Protein AF-A0A1B6C0W4-F1 (afdb_monomer)

Foldseek 3Di:
DVVVVVLVVVVVVVLVVVVVCCVVCVPDADQEDEEEPDRALLSLLVCQVRVHAYAYEYAAPHALLLCVLQVWDDQLLPFAHRPDDDQPSPDPVSSVVRCVVSVVVNCCCVPPNQVVSQVVSCVRNHVPTDGSSVSSNRHQAYEYQDDPVVDPDTDGDPRYHYPHCVVPDPDDPDPPDPPPPVPPPPDDPDDDDPPPPDPDDPVVVVVVVVVPPPPDD

InterPro domains:
  IPR002213 UDP-glucuronosyl/UDP-glucosyltransferase [PF00201] (19-176)
  IPR050271 UDP-glycosyltransferase [PTHR48043] (19-191)

Sequence (217 aa):
MMINLLFELFTYLDNLVLEQLLQKLNNHKFDLVMTEIFNTDLFLGFAYKYKANIISLSSCPVVPWGTQRFGIPDNPAYIPYAFSSKIDLTSFTNRLWNFYSNFILKTVYEQYYLNKISNTAKKYFGSDMTSLEELTKKTSLLLVNSHPSLKEARPLPPQVIEIGGLHVKPAKPLLKVSSSNSYMIQKQKYIFSYGNDLFVGLQKYKFLRGVTYNHDL

Solvent-accessible surface area (backbone atoms only — not comparable to full-atom values): 13416 Å² total; per-residue (Å²): 111,71,68,58,52,52,53,49,53,50,53,53,52,50,50,57,52,48,55,55,48,52,67,74,48,64,92,61,85,47,73,63,36,78,47,59,62,75,90,59,70,51,72,56,48,54,24,65,76,50,72,23,46,37,38,35,34,21,87,42,69,82,42,80,82,52,29,70,59,64,69,32,82,80,55,37,72,81,43,70,40,82,88,54,85,79,68,68,52,85,46,70,68,45,21,50,52,31,36,51,56,44,51,52,54,45,50,50,41,59,67,56,47,47,53,54,41,49,54,50,34,27,72,78,66,35,83,85,51,78,54,62,72,61,53,50,61,58,47,66,35,36,43,27,38,31,51,74,92,78,50,79,94,70,79,67,49,92,50,52,42,70,48,46,63,79,86,62,69,82,82,74,80,77,79,82,70,73,83,84,63,70,89,70,72,87,70,83,87,82,84,88,77,74,70,93,82,62,88,62,74,69,61,50,59,57,51,58,54,63,72,69,68,81,79,86,130

Nearest PDB structures (foldseek):
  3uhj-assembly2_H-2  TM=6.707E-01  e=6.858E-01  Sinorhizobium meliloti
  5du2-assembly1_A  TM=5.931E-01  e=1.221E+00  Actinomadura verrucosospora
  3uhj-assembly1_A  TM=6.646E-01  e=1.913E+00  Sinorhizobium meliloti
  5dbe-assembly1_X-2  TM=4.897E-01  e=1.794E+00  Haemophilus influenzae Rd KW20

Structure (mmCIF, N/CA/C/O backbone):
data_AF-A0A1B6C0W4-F1
#
_entry.id   AF-A0A1B6C0W4-F1
#
loop_
_atom_site.group_PDB
_atom_site.id
_atom_site.type_symbol
_atom_site.label_atom_id
_atom_site.label_alt_id
_atom_site.label_comp_id
_atom_site.label_asym_id
_atom_site.label_entity_id
_atom_site.label_seq_id
_atom_site.pdbx_PDB_ins_code
_atom_site.Cartn_x
_atom_site.Cartn_y
_atom_site.Cartn_z
_atom_site.occupancy
_atom_site.B_iso_or_equiv
_atom_site.auth_seq_id
_atom_site.auth_comp_id
_atom_site.auth_asym_id
_atom_site.auth_atom_id
_atom_site.pdbx_PDB_model_num
ATOM 1 N N . MET A 1 1 ? 20.041 13.339 2.693 1.00 55.91 1 MET A N 1
ATOM 2 C CA . MET A 1 1 ? 19.470 14.607 3.204 1.00 55.91 1 MET A CA 1
ATOM 3 C C . MET A 1 1 ? 18.131 14.943 2.540 1.00 55.91 1 MET A C 1
ATOM 5 O O . MET A 1 1 ? 17.139 14.967 3.246 1.00 55.91 1 MET A O 1
ATOM 9 N N . MET A 1 2 ? 18.053 15.103 1.208 1.00 66.81 2 MET A N 1
ATOM 10 C CA . MET A 1 2 ? 16.802 15.482 0.511 1.00 66.81 2 MET A CA 1
ATOM 11 C C . MET A 1 2 ? 15.669 14.437 0.596 1.00 66.81 2 MET A C 1
ATOM 13 O O . MET A 1 2 ? 14.518 14.799 0.798 1.00 66.81 2 MET A O 1
ATOM 17 N N . ILE A 1 3 ? 15.994 13.141 0.513 1.00 65.88 3 ILE A N 1
ATOM 18 C CA . ILE A 1 3 ? 15.009 12.048 0.636 1.00 65.88 3 ILE A CA 1
ATOM 19 C C . ILE A 1 3 ? 14.373 12.015 2.038 1.00 65.88 3 ILE A C 1
ATOM 21 O O . ILE A 1 3 ? 13.164 11.865 2.164 1.00 65.88 3 ILE A O 1
ATOM 25 N N . ASN A 1 4 ? 15.167 12.230 3.092 1.00 68.81 4 ASN A N 1
ATOM 26 C CA . ASN A 1 4 ? 14.664 12.241 4.470 1.00 68.81 4 ASN A CA 1
ATOM 27 C C . ASN A 1 4 ? 13.707 13.413 4.715 1.00 68.81 4 ASN A C 1
ATOM 29 O O . ASN A 1 4 ? 12.653 13.212 5.304 1.00 68.81 4 ASN A O 1
ATOM 33 N N . LEU A 1 5 ? 14.041 14.604 4.204 1.00 76.25 5 LEU A N 1
ATOM 34 C CA . LEU A 1 5 ? 13.174 15.787 4.259 1.00 76.25 5 LEU A CA 1
ATOM 35 C C . LEU A 1 5 ? 11.822 15.542 3.580 1.00 76.25 5 LEU A C 1
ATOM 37 O O . LEU A 1 5 ? 10.787 15.929 4.115 1.00 76.25 5 LEU A O 1
ATOM 41 N N . LEU A 1 6 ? 11.823 14.868 2.427 1.00 76.00 6 LEU A N 1
ATOM 42 C CA . LEU A 1 6 ? 10.593 14.522 1.720 1.00 76.00 6 LEU A CA 1
ATOM 43 C C . LEU A 1 6 ? 9.722 13.563 2.550 1.00 76.00 6 LEU A C 1
ATOM 45 O O . LEU A 1 6 ? 8.533 13.814 2.734 1.00 76.00 6 LEU A O 1
ATOM 49 N N . PHE A 1 7 ? 10.314 12.507 3.115 1.00 74.12 7 PHE A N 1
ATOM 50 C CA . PHE A 1 7 ? 9.588 11.575 3.984 1.00 74.12 7 PHE A CA 1
ATOM 51 C C . PHE A 1 7 ? 9.099 12.221 5.285 1.00 74.12 7 PHE A C 1
ATOM 53 O O . PHE A 1 7 ? 8.026 11.875 5.781 1.00 74.12 7 PHE A O 1
ATOM 60 N N . GLU A 1 8 ? 9.857 13.158 5.852 1.00 80.06 8 GLU A N 1
ATOM 61 C CA . GLU A 1 8 ? 9.445 13.930 7.026 1.00 80.06 8 GLU A CA 1
ATOM 62 C C . GLU A 1 8 ? 8.261 14.837 6.729 1.00 80.06 8 GLU A C 1
ATOM 64 O O . GLU A 1 8 ? 7.294 14.817 7.492 1.00 80.06 8 GLU A O 1
ATOM 69 N N . LEU A 1 9 ? 8.303 15.559 5.609 1.00 83.69 9 LEU A N 1
ATOM 70 C CA . LEU A 1 9 ? 7.194 16.388 5.151 1.00 83.69 9 LEU A CA 1
ATOM 71 C C . LEU A 1 9 ? 5.929 15.547 4.967 1.00 83.69 9 LEU A C 1
ATOM 73 O O . LEU A 1 9 ? 4.868 15.909 5.469 1.00 83.69 9 LEU A O 1
ATOM 77 N N . PHE A 1 10 ? 6.055 14.398 4.306 1.00 81.50 10 PHE A N 1
ATOM 78 C CA . PHE A 1 10 ? 4.948 13.467 4.134 1.00 81.50 10 PHE A CA 1
ATOM 79 C C . PHE A 1 10 ? 4.397 12.956 5.464 1.00 81.50 10 PHE A C 1
ATOM 81 O O . PHE A 1 10 ? 3.200 13.061 5.701 1.00 81.50 10 PHE A O 1
ATOM 88 N N . THR A 1 11 ? 5.266 12.505 6.371 1.00 81.75 11 THR A N 1
ATOM 89 C CA . THR A 1 11 ? 4.838 12.038 7.700 1.00 81.75 11 THR A CA 1
ATOM 90 C C . THR A 1 11 ? 4.120 13.146 8.479 1.00 81.75 11 THR A C 1
ATOM 92 O O . THR A 1 11 ? 3.147 12.885 9.181 1.00 81.75 11 THR A O 1
ATOM 95 N N . TYR A 1 12 ? 4.598 14.388 8.377 1.00 87.06 12 TYR A N 1
ATOM 96 C CA . TYR A 1 12 ? 3.982 15.535 9.040 1.00 87.06 12 TYR A CA 1
ATOM 97 C C . TYR A 1 12 ? 2.574 15.817 8.501 1.00 87.06 12 TYR A C 1
ATOM 99 O O . TYR A 1 12 ? 1.641 15.984 9.287 1.00 87.06 12 TYR A O 1
ATOM 107 N N . LEU A 1 13 ? 2.412 15.821 7.174 1.00 88.25 13 LEU A N 1
ATOM 108 C CA . LEU A 1 13 ? 1.108 15.994 6.530 1.00 88.25 13 LEU A CA 1
ATOM 109 C C . LEU A 1 13 ? 0.145 14.860 6.898 1.00 88.25 13 LEU A C 1
ATOM 111 O O . LEU A 1 13 ? -1.001 15.131 7.256 1.00 88.25 13 LEU A O 1
ATOM 115 N N . ASP A 1 14 ? 0.621 13.615 6.885 1.00 89.12 14 ASP A N 1
ATOM 116 C CA . ASP A 1 14 ? -0.178 12.445 7.254 1.00 89.12 14 ASP A CA 1
ATOM 117 C C . ASP A 1 14 ? -0.681 12.539 8.700 1.00 89.12 14 ASP A C 1
ATOM 119 O O . ASP A 1 14 ? -1.855 12.278 8.958 1.00 89.12 14 ASP A O 1
ATOM 123 N N . ASN A 1 15 ? 0.168 12.977 9.638 1.00 90.00 15 ASN A N 1
ATOM 124 C CA . ASN A 1 15 ? -0.220 13.177 11.037 1.00 90.00 15 ASN A CA 1
ATOM 125 C C . ASN A 1 15 ? -1.307 14.245 11.187 1.00 90.00 15 ASN A C 1
ATOM 127 O O . ASN A 1 15 ? -2.284 14.032 11.905 1.00 90.00 15 ASN A O 1
ATOM 131 N N . LEU A 1 16 ? -1.158 15.376 10.490 1.00 91.69 16 LEU A N 1
ATOM 132 C CA . LEU A 1 16 ? -2.134 16.465 10.533 1.00 91.69 16 LEU A CA 1
ATOM 133 C C . LEU A 1 16 ? -3.502 16.005 10.010 1.00 91.69 16 LEU A C 1
ATOM 135 O O . LEU A 1 16 ? -4.533 16.270 10.630 1.00 91.69 16 LEU A O 1
ATOM 139 N N . VAL A 1 17 ? -3.513 15.293 8.880 1.00 92.25 17 VAL A N 1
ATOM 140 C CA . VAL A 1 17 ? -4.742 14.737 8.296 1.00 92.25 17 VAL A CA 1
ATOM 141 C C . VAL A 1 17 ? -5.344 13.678 9.219 1.00 92.25 17 VAL A C 1
ATOM 143 O O . VAL A 1 17 ? -6.554 13.685 9.452 1.00 92.25 17 VAL A O 1
ATOM 146 N N . LEU A 1 18 ? -4.519 12.797 9.788 1.00 92.50 18 LEU A N 1
ATOM 147 C CA . LEU A 1 18 ? -4.968 11.746 10.695 1.00 92.50 18 LEU A CA 1
ATOM 148 C C . LEU A 1 18 ? -5.675 12.314 11.930 1.00 92.50 18 LEU A C 1
ATOM 150 O O . LEU A 1 18 ? -6.754 11.836 12.280 1.00 92.50 18 LEU A O 1
ATOM 154 N N . GLU A 1 19 ? -5.111 13.339 12.569 1.00 93.00 19 GLU A N 1
ATOM 155 C CA . GLU A 1 19 ? -5.720 13.986 13.737 1.00 93.00 19 GLU A CA 1
ATOM 156 C C . GLU A 1 19 ? -7.092 14.579 13.409 1.00 93.00 19 GLU A C 1
ATOM 158 O O . GLU A 1 19 ? -8.064 14.352 14.136 1.00 93.00 19 GLU A O 1
ATOM 163 N N . GLN A 1 20 ? -7.202 15.273 12.274 1.00 94.00 20 GLN A N 1
ATOM 164 C CA . GLN A 1 20 ? -8.473 15.835 11.817 1.00 94.00 20 GLN A CA 1
ATOM 165 C C . GLN A 1 20 ? -9.513 14.747 11.525 1.00 94.00 20 GLN A C 1
ATOM 167 O O . GLN A 1 20 ? -10.686 14.897 11.880 1.00 94.00 20 GLN A O 1
ATOM 172 N N . LEU A 1 21 ? -9.102 13.648 10.888 1.00 92.94 21 LEU A N 1
ATOM 173 C CA . LEU A 1 21 ? -9.987 12.523 10.596 1.00 92.94 21 LEU A CA 1
ATOM 174 C C . LEU A 1 21 ? -10.431 11.813 11.875 1.00 92.94 21 LEU A C 1
ATOM 176 O O . LEU A 1 21 ? -11.615 11.527 12.025 1.00 92.94 21 LEU A O 1
ATOM 180 N N . LEU A 1 22 ? -9.529 11.575 12.829 1.00 92.75 22 LEU A N 1
ATOM 181 C CA . LEU A 1 22 ? -9.875 10.939 14.101 1.00 92.75 22 LEU A CA 1
ATOM 182 C C . LEU A 1 22 ? -10.902 11.751 14.888 1.00 92.75 22 LEU A C 1
ATOM 184 O O . LEU A 1 22 ? -11.826 11.156 15.439 1.00 92.75 22 LEU A O 1
ATOM 188 N N . GLN A 1 23 ? -10.779 13.081 14.903 1.00 92.69 23 GLN A N 1
ATOM 189 C CA . GLN A 1 23 ? -11.757 13.961 15.547 1.00 92.69 23 GLN A CA 1
ATOM 190 C C . GLN A 1 23 ? -13.122 13.899 14.854 1.00 92.69 23 GLN A C 1
ATOM 192 O O . GLN A 1 23 ? -14.142 13.721 15.518 1.00 92.69 23 GLN A O 1
ATOM 197 N N . LYS A 1 24 ? -13.151 13.998 13.518 1.00 92.88 24 LYS A N 1
ATOM 198 C CA . LYS A 1 24 ? -14.403 14.004 12.744 1.00 92.88 24 LYS A CA 1
ATOM 199 C C . LYS A 1 24 ? -15.116 12.654 12.746 1.00 92.88 24 LYS A C 1
ATOM 201 O O . LYS A 1 24 ? -16.340 12.610 12.771 1.00 92.88 24 LYS A O 1
ATOM 206 N N . LEU A 1 25 ? -14.366 11.557 12.707 1.00 91.62 25 LEU A N 1
ATOM 207 C CA . LEU A 1 25 ? -14.906 10.213 12.503 1.00 91.62 25 LEU A CA 1
ATOM 208 C C . LEU A 1 25 ? -15.144 9.448 13.816 1.00 91.62 25 LEU A C 1
ATOM 210 O O . LEU A 1 25 ? -15.625 8.315 13.778 1.00 91.62 25 LEU A O 1
ATOM 214 N N . ASN A 1 26 ? -14.823 10.024 14.983 1.00 86.50 26 ASN A N 1
ATOM 215 C CA . ASN A 1 26 ? -14.789 9.284 16.253 1.00 86.50 26 ASN A CA 1
ATOM 216 C C . ASN A 1 26 ? -16.122 8.617 16.632 1.00 86.50 26 ASN A C 1
ATOM 218 O O . ASN A 1 26 ? -16.122 7.527 17.193 1.00 86.50 26 ASN A O 1
ATOM 222 N N . ASN A 1 27 ? -17.243 9.256 16.291 1.00 88.50 27 ASN A N 1
ATOM 223 C CA . ASN A 1 27 ? -18.589 8.805 16.662 1.00 88.50 27 ASN A CA 1
ATOM 224 C C . ASN A 1 27 ? -19.301 8.026 15.546 1.00 88.50 27 ASN A C 1
ATOM 226 O O . ASN A 1 27 ? -20.493 7.743 15.648 1.00 88.50 27 ASN A O 1
ATOM 230 N N . HIS A 1 28 ? -18.586 7.692 14.473 1.00 91.69 28 HIS A N 1
ATOM 231 C CA . HIS A 1 28 ? -19.132 6.968 13.333 1.00 91.69 28 HIS A CA 1
ATOM 232 C C . HIS A 1 28 ? -18.668 5.511 13.327 1.00 91.69 28 HIS A C 1
ATOM 234 O O . HIS A 1 28 ? -17.651 5.154 13.921 1.00 91.69 28 HIS A O 1
ATOM 240 N N . LYS A 1 29 ? -19.433 4.661 12.641 1.00 92.31 29 LYS A N 1
ATOM 241 C CA . LYS A 1 29 ? -19.070 3.275 12.342 1.00 92.31 29 LYS A CA 1
ATOM 242 C C . LYS A 1 29 ? -18.931 3.127 10.834 1.00 92.31 29 LYS A C 1
ATOM 244 O O . LYS A 1 29 ? -19.686 3.750 10.091 1.00 92.31 29 LYS A O 1
ATOM 249 N N . PHE A 1 30 ? -17.976 2.310 10.413 1.00 94.31 30 PHE A N 1
ATOM 250 C CA . PHE A 1 30 ? -17.690 2.061 9.007 1.00 94.31 30 PHE A CA 1
ATOM 251 C C . PHE A 1 30 ? -17.500 0.567 8.796 1.00 94.31 30 PHE A C 1
ATOM 253 O O . PHE A 1 30 ? -16.731 -0.058 9.521 1.00 94.31 30 PHE A O 1
ATOM 260 N N . ASP A 1 31 ? -18.164 0.021 7.783 1.00 94.62 31 ASP A N 1
ATOM 261 C CA . ASP A 1 31 ? -18.024 -1.388 7.391 1.00 94.62 31 ASP A CA 1
ATOM 262 C C . ASP A 1 31 ? -16.902 -1.592 6.357 1.00 94.62 31 ASP A C 1
ATOM 264 O O . ASP A 1 31 ? -16.433 -2.710 6.124 1.00 94.62 31 ASP A O 1
ATOM 268 N N . LEU A 1 32 ? -16.438 -0.492 5.755 1.00 94.44 32 LEU A N 1
ATOM 269 C CA . LEU A 1 32 ? -15.395 -0.459 4.741 1.00 94.44 32 LEU A CA 1
ATOM 270 C C . LEU A 1 32 ? -14.466 0.739 4.957 1.00 94.44 32 LEU A C 1
ATOM 272 O O . LEU A 1 32 ? -14.920 1.871 5.126 1.00 94.44 32 LEU A O 1
ATOM 276 N N . VAL A 1 33 ? -13.164 0.488 4.875 1.00 95.31 33 VAL A N 1
ATOM 277 C CA . VAL A 1 33 ? -12.116 1.506 4.823 1.00 95.31 33 VAL A CA 1
ATOM 278 C C . VAL A 1 33 ? -11.401 1.392 3.483 1.00 95.31 33 VAL A C 1
ATOM 280 O O . VAL A 1 33 ? -10.918 0.325 3.103 1.00 95.31 33 VAL A O 1
ATOM 283 N N . MET A 1 34 ? -11.347 2.513 2.765 1.00 94.19 34 MET A N 1
ATOM 284 C CA . MET A 1 34 ? -10.649 2.619 1.492 1.00 94.19 34 MET A CA 1
ATOM 285 C C . MET A 1 34 ? -9.396 3.475 1.662 1.00 94.19 34 MET A C 1
ATOM 287 O O . MET A 1 34 ? -9.496 4.615 2.116 1.00 94.19 34 MET A O 1
ATOM 291 N N . THR A 1 35 ? -8.226 2.938 1.318 1.00 92.81 35 THR A N 1
ATOM 292 C CA . THR A 1 35 ? -6.939 3.639 1.469 1.00 92.81 35 THR A CA 1
ATOM 293 C C . THR A 1 35 ? -6.127 3.621 0.186 1.00 92.81 35 THR A C 1
ATOM 295 O O . THR A 1 35 ? -6.267 2.728 -0.644 1.00 92.81 35 THR A O 1
ATOM 298 N N . GLU A 1 36 ? -5.245 4.598 0.014 1.00 90.88 36 GLU A N 1
ATOM 299 C CA . GLU A 1 36 ? -4.290 4.588 -1.089 1.00 90.88 36 GLU A CA 1
ATOM 300 C C . GLU A 1 36 ? -3.021 3.803 -0.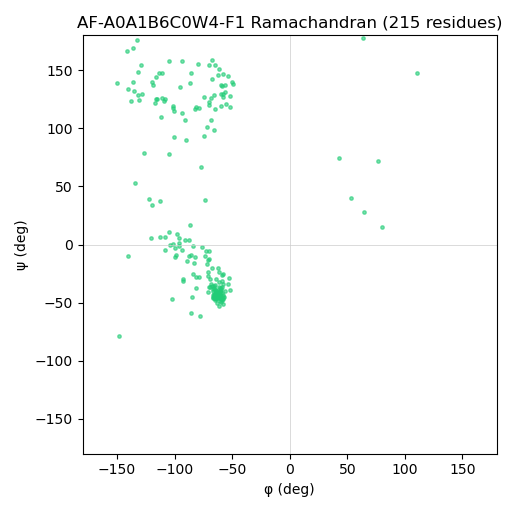719 1.00 90.88 36 GLU A C 1
ATOM 302 O O . GLU A 1 36 ? -2.496 3.940 0.384 1.00 90.88 36 GLU A O 1
ATOM 307 N N . ILE A 1 37 ? -2.504 3.007 -1.658 1.00 89.12 37 ILE A N 1
ATOM 308 C CA . ILE A 1 37 ? -1.172 2.401 -1.618 1.00 89.12 37 ILE A CA 1
ATOM 309 C C . ILE A 1 37 ? -0.265 3.235 -2.508 1.00 89.12 37 ILE A C 1
ATOM 311 O O . ILE A 1 37 ? -0.153 3.019 -3.720 1.00 89.12 37 ILE A O 1
ATOM 315 N N . PHE A 1 38 ? 0.382 4.195 -1.865 1.00 85.00 38 PHE A N 1
ATOM 316 C CA . PHE A 1 38 ? 1.447 4.976 -2.461 1.00 85.00 38 PHE A CA 1
ATOM 317 C C . PHE A 1 38 ? 2.432 5.366 -1.372 1.00 85.00 38 PHE A C 1
ATOM 319 O O . PHE A 1 38 ? 3.445 4.699 -1.204 1.00 85.00 38 PHE A O 1
ATOM 326 N N . ASN A 1 39 ? 2.089 6.383 -0.587 1.00 80.69 39 ASN A N 1
ATOM 327 C CA . ASN A 1 39 ? 3.011 6.967 0.365 1.00 80.69 39 ASN A CA 1
ATOM 328 C C . ASN A 1 39 ? 3.006 6.226 1.699 1.00 80.69 39 ASN A C 1
ATOM 330 O O . ASN A 1 39 ? 4.038 5.693 2.055 1.00 80.69 39 ASN A O 1
ATOM 334 N N . THR A 1 40 ? 1.863 6.122 2.389 1.00 86.81 40 THR A N 1
ATOM 335 C CA . THR A 1 40 ? 1.778 5.661 3.787 1.00 86.81 40 THR A CA 1
ATOM 336 C C . THR A 1 40 ? 0.709 4.591 4.007 1.00 86.81 40 THR A C 1
ATOM 338 O O . THR A 1 40 ? -0.350 4.619 3.385 1.00 86.81 40 THR A O 1
ATOM 341 N N . ASP A 1 41 ? 0.952 3.692 4.964 1.00 89.62 41 ASP A N 1
ATOM 342 C CA . ASP A 1 41 ? -0.029 2.706 5.446 1.00 89.62 41 ASP A CA 1
ATOM 343 C C . ASP A 1 41 ? -0.763 3.157 6.715 1.00 89.62 41 ASP A C 1
ATOM 345 O O . ASP A 1 41 ? -1.597 2.424 7.247 1.00 89.62 41 ASP A O 1
ATOM 349 N N . LEU A 1 42 ? -0.474 4.364 7.211 1.00 92.19 42 LEU A N 1
ATOM 350 C CA . LEU A 1 42 ? -0.987 4.879 8.484 1.00 92.19 42 LEU A CA 1
ATOM 351 C C . LEU A 1 42 ? -2.515 4.776 8.603 1.00 92.19 42 LEU A C 1
ATOM 353 O O . LEU A 1 42 ? -3.053 4.423 9.653 1.00 92.19 42 LEU A O 1
ATOM 357 N N . PHE A 1 43 ? -3.217 5.044 7.502 1.00 93.31 43 PHE A N 1
ATOM 358 C CA . PHE A 1 43 ? -4.676 5.064 7.452 1.00 93.31 43 PHE A CA 1
ATOM 359 C C . PHE A 1 43 ? -5.320 3.674 7.568 1.00 93.31 43 PHE A C 1
ATOM 361 O O . PHE A 1 43 ? -6.507 3.588 7.884 1.00 93.31 43 PHE A O 1
ATOM 368 N N . LEU A 1 44 ? -4.557 2.581 7.424 1.00 93.88 44 LEU A N 1
ATOM 369 C CA . LEU A 1 44 ? -5.051 1.230 7.721 1.00 93.88 44 LEU A CA 1
ATOM 370 C C . LEU A 1 44 ? -5.438 1.066 9.197 1.00 93.88 44 LEU A C 1
ATOM 372 O O . LEU A 1 44 ? -6.260 0.210 9.524 1.00 93.88 44 LEU A O 1
ATOM 376 N N . GLY A 1 45 ? -4.929 1.921 10.092 1.00 93.88 45 GLY A N 1
ATOM 377 C CA . GLY A 1 45 ? -5.360 1.948 11.489 1.00 93.88 45 GLY A CA 1
ATOM 378 C C . GLY A 1 45 ? -6.853 2.220 11.675 1.00 93.88 45 GLY A C 1
ATOM 379 O O . GLY A 1 45 ? -7.452 1.716 12.626 1.00 93.88 45 GLY A O 1
ATOM 380 N N . PHE A 1 46 ? -7.507 2.900 10.727 1.00 94.62 46 PHE A N 1
ATOM 381 C CA . PHE A 1 46 ? -8.961 3.046 10.756 1.00 94.62 46 PHE A CA 1
ATOM 382 C C . PHE A 1 46 ? -9.685 1.710 10.571 1.00 94.62 46 PHE A C 1
ATOM 384 O O . PHE A 1 46 ? -10.699 1.476 11.227 1.00 94.62 46 PHE A O 1
ATOM 391 N N . ALA A 1 47 ? -9.150 0.803 9.752 1.00 94.75 47 ALA A N 1
ATOM 392 C CA . ALA A 1 47 ? -9.728 -0.527 9.594 1.00 94.75 47 ALA A CA 1
ATOM 393 C C . ALA A 1 47 ? -9.627 -1.339 10.891 1.00 94.75 47 ALA A C 1
ATOM 395 O O . ALA A 1 47 ? -10.581 -2.020 11.260 1.00 94.75 47 ALA A O 1
ATOM 396 N N . TYR A 1 48 ? -8.522 -1.197 11.633 1.00 94.75 48 TYR A N 1
ATOM 397 C CA . TYR A 1 48 ? -8.396 -1.764 12.978 1.00 94.75 48 TYR A CA 1
ATOM 398 C C . TYR A 1 48 ? -9.414 -1.150 13.952 1.00 94.75 48 TYR A C 1
ATOM 400 O O . TYR A 1 48 ? -10.161 -1.884 14.601 1.00 94.75 48 TYR A O 1
ATOM 408 N N . LYS A 1 49 ? -9.500 0.188 14.011 1.00 93.56 49 LYS A N 1
ATOM 409 C CA . LYS A 1 49 ? -10.403 0.918 14.918 1.00 93.56 49 LYS A CA 1
ATOM 410 C C . LYS A 1 49 ? -11.872 0.547 14.712 1.00 93.56 49 LYS A C 1
ATOM 412 O O . LYS A 1 49 ? -12.591 0.331 15.684 1.00 93.56 49 LYS A O 1
ATOM 417 N N . TYR A 1 50 ? -12.313 0.479 13.459 1.00 94.31 50 TYR A N 1
ATOM 418 C CA . TYR A 1 50 ? -13.712 0.211 13.117 1.00 94.31 50 TYR A CA 1
ATOM 419 C C . TYR A 1 50 ? -14.011 -1.268 12.864 1.00 94.31 50 TYR A C 1
ATOM 421 O O . TYR A 1 50 ? -15.174 -1.615 12.690 1.00 94.31 50 TYR A O 1
ATOM 429 N N . LYS A 1 51 ? -12.991 -2.139 12.880 1.00 94.06 51 LYS A N 1
ATOM 430 C CA . LYS A 1 51 ? -13.094 -3.558 12.492 1.00 94.06 51 LYS A CA 1
ATOM 431 C C . LYS A 1 51 ? -13.707 -3.726 11.094 1.00 94.06 51 LYS A C 1
ATOM 433 O O . LYS A 1 51 ? -14.530 -4.608 10.868 1.00 94.06 51 LYS A O 1
ATOM 438 N N . ALA A 1 52 ? -13.306 -2.847 10.181 1.00 94.75 52 ALA A N 1
ATOM 439 C CA . ALA A 1 52 ? -13.861 -2.729 8.839 1.00 94.75 52 ALA A CA 1
ATOM 440 C C . ALA A 1 52 ? -13.058 -3.546 7.816 1.00 94.75 52 ALA A C 1
ATOM 442 O O . ALA A 1 52 ? -11.865 -3.801 8.010 1.00 94.75 52 ALA A O 1
ATOM 443 N N . ASN A 1 53 ? -13.685 -3.885 6.688 1.00 95.12 53 ASN A N 1
ATOM 444 C CA . ASN A 1 53 ? -12.972 -4.462 5.545 1.00 95.12 53 ASN A CA 1
ATOM 445 C C . ASN A 1 53 ? -12.071 -3.414 4.876 1.00 95.12 53 ASN A C 1
ATOM 447 O O . ASN A 1 53 ? -12.341 -2.215 4.958 1.00 95.12 53 ASN A O 1
ATOM 451 N N . ILE A 1 54 ? -11.013 -3.861 4.195 1.00 95.56 54 ILE A N 1
ATOM 452 C CA . ILE A 1 54 ? -10.021 -2.977 3.567 1.00 95.56 54 ILE A CA 1
ATOM 453 C C . ILE A 1 54 ? -10.063 -3.149 2.049 1.00 95.56 54 ILE A C 1
ATOM 455 O O . ILE A 1 54 ? -9.870 -4.255 1.534 1.00 95.56 54 ILE A O 1
ATOM 459 N N . ILE A 1 55 ? -10.243 -2.035 1.340 1.00 95.12 55 ILE A N 1
ATOM 460 C CA . ILE A 1 55 ? -10.000 -1.930 -0.102 1.00 95.12 55 ILE A CA 1
ATOM 461 C C . ILE A 1 55 ? -8.909 -0.893 -0.326 1.00 95.12 55 ILE A C 1
ATOM 463 O O . ILE A 1 55 ? -8.917 0.179 0.274 1.00 95.12 55 ILE A O 1
ATOM 467 N N . SER A 1 56 ? -7.978 -1.193 -1.219 1.00 93.69 56 SER A N 1
ATOM 468 C CA . SER A 1 56 ? -6.907 -0.276 -1.564 1.00 93.69 56 SER A CA 1
ATOM 469 C C . SER A 1 56 ? -7.030 0.264 -2.981 1.00 93.69 56 SER A C 1
ATOM 471 O O . SER A 1 56 ? -7.477 -0.422 -3.897 1.00 93.69 56 SER A O 1
ATOM 473 N N . LEU A 1 57 ? -6.590 1.503 -3.155 1.00 93.00 57 LEU A N 1
ATOM 474 C CA . LEU A 1 57 ? -6.453 2.196 -4.429 1.00 93.00 57 LEU A CA 1
ATOM 475 C C . LEU A 1 57 ? -4.972 2.452 -4.701 1.00 93.00 57 LEU A C 1
ATOM 477 O O . LEU A 1 57 ? -4.212 2.707 -3.777 1.00 93.00 57 LEU A O 1
ATOM 481 N N . SER A 1 58 ? -4.551 2.448 -5.957 1.00 90.88 58 SER A N 1
ATOM 482 C CA . SER A 1 58 ? -3.247 2.981 -6.346 1.00 90.88 58 SER A CA 1
ATOM 483 C C . SER A 1 58 ? -3.424 3.926 -7.523 1.00 90.88 58 SER A C 1
ATOM 485 O O . SER A 1 58 ? -4.000 3.557 -8.547 1.00 90.88 58 SER A O 1
ATOM 487 N N . SER A 1 59 ? -2.958 5.162 -7.365 1.00 87.75 59 SER A N 1
ATOM 488 C CA . SER A 1 59 ? -3.029 6.213 -8.389 1.00 87.75 59 SER A CA 1
ATOM 489 C C . SER A 1 59 ? -2.071 5.985 -9.561 1.00 87.75 59 SER A C 1
ATOM 491 O O . SER A 1 59 ? -2.264 6.559 -10.637 1.00 87.75 59 SER A O 1
ATOM 493 N N . CYS A 1 60 ? -1.078 5.119 -9.374 1.00 83.81 60 CYS A N 1
ATOM 494 C CA . CYS A 1 60 ? -0.046 4.767 -10.339 1.00 83.81 60 CYS A CA 1
ATOM 495 C C . CYS A 1 60 ? 0.112 3.235 -10.421 1.00 83.81 60 CYS A C 1
ATOM 497 O O . CYS A 1 60 ? -0.565 2.502 -9.694 1.00 83.81 60 CYS A O 1
ATOM 499 N N . PRO A 1 61 ? 0.966 2.704 -11.319 1.00 84.81 61 PRO A N 1
ATOM 500 C CA . PRO A 1 61 ? 1.335 1.295 -11.269 1.00 84.81 61 PRO A CA 1
ATOM 501 C C . PRO A 1 61 ? 1.860 0.905 -9.882 1.00 84.81 61 PRO A C 1
ATOM 503 O O . PRO A 1 61 ? 2.535 1.694 -9.226 1.00 84.81 61 PRO A O 1
ATOM 506 N N . VAL A 1 62 ? 1.569 -0.329 -9.457 1.00 85.69 62 VAL A N 1
ATOM 507 C CA . VAL A 1 62 ? 1.890 -0.811 -8.105 1.00 85.69 62 VAL A CA 1
ATOM 508 C C . VAL A 1 62 ? 3.364 -0.574 -7.764 1.00 85.69 62 VAL A C 1
ATOM 510 O O . VAL A 1 62 ? 4.261 -1.127 -8.404 1.00 85.69 62 VAL A O 1
ATOM 513 N N . VAL A 1 63 ? 3.584 0.234 -6.729 1.00 85.38 63 VAL A N 1
ATOM 514 C CA . VAL A 1 63 ? 4.902 0.570 -6.177 1.00 85.38 63 VAL A CA 1
ATOM 515 C C . VAL A 1 63 ? 5.605 -0.659 -5.581 1.00 85.38 63 VAL A C 1
ATOM 517 O O . VAL A 1 63 ? 4.925 -1.588 -5.134 1.00 85.38 63 VAL A O 1
ATOM 520 N N . PRO A 1 64 ? 6.952 -0.692 -5.512 1.00 82.75 64 PRO A N 1
ATOM 521 C CA . PRO A 1 64 ? 7.700 -1.894 -5.120 1.00 82.75 64 PRO A CA 1
ATOM 522 C C . PRO A 1 64 ? 7.311 -2.468 -3.748 1.00 82.75 64 PRO A C 1
ATOM 524 O O . PRO A 1 64 ? 7.128 -3.677 -3.619 1.00 82.75 64 PRO A O 1
ATOM 527 N N . TRP A 1 65 ? 7.073 -1.619 -2.743 1.00 82.88 65 TRP A N 1
ATOM 528 C CA . TRP A 1 65 ? 6.613 -2.034 -1.404 1.00 82.88 65 TRP A CA 1
ATOM 529 C C . TRP A 1 65 ? 5.140 -2.481 -1.347 1.00 82.88 65 TRP A C 1
ATOM 531 O O . TRP A 1 65 ? 4.683 -3.024 -0.339 1.00 82.88 65 TRP A O 1
ATOM 541 N N . GLY A 1 66 ? 4.377 -2.262 -2.418 1.00 85.69 66 GLY A N 1
ATOM 542 C CA . GLY A 1 66 ? 3.014 -2.764 -2.581 1.00 85.69 66 GLY A CA 1
ATOM 543 C C . GLY A 1 66 ? 2.963 -4.199 -3.105 1.00 85.69 66 GLY A C 1
ATOM 544 O O . GLY A 1 66 ? 2.004 -4.916 -2.837 1.00 85.69 66 GLY A O 1
ATOM 545 N N . THR A 1 67 ? 3.997 -4.646 -3.822 1.00 87.62 67 THR A N 1
ATOM 546 C CA . THR A 1 67 ? 3.979 -5.913 -4.576 1.00 87.62 67 THR A CA 1
ATOM 547 C C . THR A 1 67 ? 3.868 -7.145 -3.678 1.00 87.62 67 THR A C 1
ATOM 549 O O . THR A 1 67 ? 3.030 -8.016 -3.918 1.00 87.62 67 THR A O 1
ATOM 552 N N . GLN A 1 68 ? 4.641 -7.181 -2.590 1.00 84.50 68 GLN A N 1
ATOM 553 C CA . GLN A 1 68 ? 4.659 -8.296 -1.638 1.00 84.50 68 GLN A CA 1
ATOM 554 C C . GLN A 1 68 ? 3.324 -8.493 -0.916 1.00 84.50 68 GLN A C 1
ATOM 556 O O . GLN A 1 68 ? 2.975 -9.624 -0.591 1.00 84.50 68 GLN A O 1
ATOM 561 N N . ARG A 1 69 ? 2.555 -7.417 -0.708 1.00 86.12 69 ARG A N 1
ATOM 562 C CA . ARG A 1 69 ? 1.260 -7.445 -0.002 1.00 86.12 69 ARG A CA 1
ATOM 563 C C . ARG A 1 69 ? 0.233 -8.320 -0.712 1.00 86.12 69 ARG A C 1
ATOM 565 O O . ARG A 1 69 ? -0.607 -8.931 -0.066 1.00 86.12 69 ARG A O 1
ATOM 572 N N . PHE A 1 70 ? 0.329 -8.374 -2.039 1.00 87.56 70 PHE A N 1
ATOM 573 C CA . PHE A 1 70 ? -0.597 -9.089 -2.914 1.00 87.56 70 PHE A CA 1
ATOM 574 C C . PHE A 1 70 ? 0.063 -10.288 -3.607 1.00 87.56 70 PHE A C 1
ATOM 576 O O . PHE A 1 70 ? -0.542 -10.893 -4.482 1.00 87.56 70 PHE A O 1
ATOM 583 N N . GLY A 1 71 ? 1.311 -10.632 -3.265 1.00 87.62 71 GLY A N 1
ATOM 584 C CA . GLY A 1 71 ? 2.035 -11.719 -3.934 1.00 87.62 71 GLY A CA 1
ATOM 585 C C . GLY A 1 71 ? 2.315 -11.450 -5.417 1.00 87.62 71 GLY A C 1
ATOM 586 O O . GLY A 1 71 ? 2.413 -12.384 -6.209 1.00 87.62 71 GLY A O 1
ATOM 587 N N . ILE A 1 72 ? 2.430 -10.179 -5.812 1.00 89.50 72 ILE A N 1
ATOM 588 C CA . ILE A 1 72 ? 2.738 -9.801 -7.192 1.00 89.50 72 ILE A CA 1
ATOM 589 C C . ILE A 1 72 ? 4.229 -10.081 -7.453 1.00 89.50 72 ILE A C 1
ATOM 591 O O . ILE A 1 72 ? 5.072 -9.554 -6.722 1.00 89.50 72 ILE A O 1
ATOM 595 N N . PRO A 1 73 ? 4.597 -10.836 -8.507 1.00 88.00 73 PRO A N 1
ATOM 596 C CA . PRO A 1 73 ? 5.999 -11.050 -8.862 1.00 88.00 73 PRO A CA 1
ATOM 597 C C . PRO A 1 73 ? 6.712 -9.726 -9.165 1.00 88.00 73 PRO A C 1
ATOM 599 O O . PRO A 1 73 ? 6.208 -8.929 -9.958 1.00 88.00 73 PRO A O 1
ATOM 602 N N . ASP A 1 74 ? 7.874 -9.489 -8.547 1.00 85.94 74 ASP A N 1
ATOM 603 C CA . ASP A 1 74 ? 8.668 -8.249 -8.660 1.00 85.94 74 ASP A CA 1
ATOM 604 C C . ASP A 1 74 ? 10.163 -8.544 -8.884 1.00 85.94 74 ASP A C 1
ATOM 606 O O . ASP A 1 74 ? 11.027 -8.109 -8.130 1.00 85.94 74 ASP A O 1
ATOM 610 N N . ASN A 1 75 ? 10.485 -9.365 -9.889 1.00 87.69 75 ASN A N 1
ATOM 611 C CA . ASN A 1 75 ? 11.873 -9.695 -10.204 1.00 87.69 75 ASN A CA 1
ATOM 612 C C . ASN A 1 75 ? 12.519 -8.586 -11.064 1.00 87.69 75 ASN A C 1
ATOM 614 O O . ASN A 1 75 ? 12.129 -8.405 -12.223 1.00 87.69 75 ASN A O 1
ATOM 618 N N . PRO A 1 76 ? 13.556 -7.893 -10.563 1.00 86.50 76 PRO A N 1
ATOM 619 C CA . PRO A 1 76 ? 14.185 -6.779 -11.271 1.00 86.50 76 PRO A CA 1
ATOM 620 C C . PRO A 1 76 ? 14.998 -7.197 -12.510 1.00 86.50 76 PRO A C 1
ATOM 622 O O . PRO A 1 76 ? 15.473 -6.333 -13.243 1.00 86.50 76 PRO A O 1
ATOM 625 N N . ALA A 1 77 ? 15.171 -8.492 -12.787 1.00 85.12 77 ALA A N 1
ATOM 626 C CA . ALA A 1 77 ? 15.836 -8.957 -14.006 1.00 85.12 77 ALA A CA 1
ATOM 627 C C . ALA A 1 77 ? 14.997 -8.739 -15.281 1.00 85.12 77 ALA A C 1
ATOM 629 O O . ALA A 1 77 ? 15.563 -8.699 -16.378 1.00 85.12 77 ALA A O 1
ATOM 630 N N . TYR A 1 78 ? 13.671 -8.631 -15.137 1.00 84.12 78 TYR A N 1
ATOM 631 C CA . TYR A 1 78 ? 12.728 -8.439 -16.247 1.00 84.12 78 TYR A CA 1
ATOM 632 C C . TYR A 1 78 ? 11.583 -7.460 -15.939 1.00 84.12 78 TYR A C 1
ATOM 634 O O . TYR A 1 78 ? 10.864 -7.078 -16.856 1.00 84.12 78 TYR A O 1
ATOM 642 N N . ILE A 1 79 ? 11.409 -7.025 -14.685 1.00 84.88 79 ILE A N 1
ATOM 643 C CA . ILE A 1 79 ? 10.437 -5.989 -14.311 1.00 84.88 79 ILE A CA 1
ATOM 644 C C . ILE A 1 79 ? 11.179 -4.665 -14.112 1.00 84.88 79 ILE A C 1
ATOM 646 O O . ILE A 1 79 ? 12.026 -4.572 -13.217 1.00 84.88 79 ILE A O 1
ATOM 650 N N . PRO A 1 80 ? 10.882 -3.630 -14.918 1.00 81.69 80 PRO A N 1
ATOM 651 C CA . PRO A 1 80 ? 11.471 -2.314 -14.734 1.00 81.69 80 PRO A CA 1
ATOM 652 C C . PRO A 1 80 ? 11.092 -1.704 -13.384 1.00 81.69 80 PRO A C 1
ATOM 654 O O . PRO A 1 80 ? 9.978 -1.860 -12.885 1.00 81.69 80 PRO A O 1
ATOM 657 N N . TYR A 1 81 ? 12.027 -0.956 -12.821 1.00 77.06 81 TYR A N 1
ATOM 658 C CA . TYR A 1 81 ? 11.839 -0.137 -11.640 1.00 77.06 81 TYR A CA 1
ATOM 659 C C . TYR A 1 81 ? 10.680 0.850 -11.848 1.00 77.06 81 TYR A C 1
ATOM 661 O O . TYR A 1 81 ? 10.635 1.558 -12.854 1.00 77.06 81 TYR A O 1
ATOM 669 N N . ALA A 1 82 ? 9.761 0.912 -10.875 1.00 70.81 82 ALA A N 1
ATOM 670 C CA . ALA A 1 82 ? 8.466 1.595 -10.989 1.00 70.81 82 ALA A CA 1
ATOM 671 C C . ALA A 1 82 ? 8.548 3.092 -11.336 1.00 70.81 82 ALA A C 1
ATOM 673 O O . ALA A 1 82 ? 7.616 3.632 -11.924 1.00 70.81 82 ALA A O 1
ATOM 674 N N . PHE A 1 83 ? 9.658 3.756 -11.001 1.00 71.81 83 PHE A N 1
ATOM 675 C CA . PHE A 1 83 ? 9.866 5.179 -11.286 1.00 71.81 83 PHE A CA 1
ATOM 676 C C . PHE A 1 83 ? 10.838 5.431 -12.443 1.00 71.81 83 PHE A C 1
ATOM 678 O O . PHE A 1 83 ? 11.253 6.571 -12.648 1.00 71.81 83 PHE A O 1
ATOM 685 N N . SER A 1 84 ? 11.222 4.397 -13.199 1.00 69.31 84 SER A N 1
ATOM 686 C CA . SER A 1 84 ? 11.993 4.595 -14.422 1.00 69.31 84 SER A CA 1
ATOM 687 C C . SER A 1 84 ? 11.101 4.647 -15.653 1.00 69.31 84 SER A C 1
ATOM 689 O O . SER A 1 84 ? 10.231 3.802 -15.872 1.00 69.31 84 SER A O 1
ATOM 691 N N . SER A 1 85 ? 11.379 5.615 -16.518 1.00 60.28 85 SER A N 1
ATOM 692 C CA . SER A 1 85 ? 10.860 5.642 -17.876 1.00 60.28 85 SER A CA 1
ATOM 693 C C . SER A 1 85 ? 11.569 4.567 -18.710 1.00 60.28 85 SER A C 1
ATOM 695 O O . SER A 1 85 ? 12.696 4.785 -19.143 1.00 60.28 85 SER A O 1
ATOM 697 N N . LYS A 1 86 ? 10.910 3.419 -18.927 1.00 62.00 86 LYS A N 1
ATOM 698 C CA . LYS A 1 86 ? 11.300 2.359 -19.884 1.00 62.00 86 LYS A CA 1
ATOM 699 C C . LYS A 1 86 ? 12.807 2.046 -19.895 1.00 62.00 86 LYS A C 1
ATOM 701 O O . LYS A 1 86 ? 13.517 2.408 -20.829 1.00 62.00 86 LYS A O 1
ATOM 706 N N . ILE A 1 87 ? 13.296 1.352 -18.866 1.00 67.56 87 ILE A N 1
ATOM 707 C CA . ILE A 1 87 ? 14.650 0.780 -18.911 1.00 67.56 87 ILE A CA 1
ATOM 708 C C . ILE A 1 87 ? 14.633 -0.371 -19.908 1.00 67.56 87 ILE A C 1
ATOM 710 O O . ILE A 1 87 ? 13.878 -1.325 -19.733 1.00 67.56 87 ILE A O 1
ATOM 714 N N . ASP A 1 88 ? 15.492 -0.296 -20.919 1.00 77.88 88 ASP A N 1
ATOM 715 C CA . ASP A 1 88 ? 15.806 -1.456 -21.738 1.00 77.88 88 ASP A CA 1
ATOM 716 C C . ASP A 1 88 ? 16.591 -2.471 -20.891 1.00 77.88 88 ASP A C 1
ATOM 718 O O . ASP A 1 88 ? 17.760 -2.260 -20.558 1.00 77.88 88 ASP A O 1
ATOM 722 N N . LEU A 1 89 ? 15.935 -3.571 -20.522 1.00 83.75 89 LEU A N 1
ATOM 723 C CA . LEU A 1 89 ? 16.518 -4.643 -19.717 1.00 83.75 89 LEU A CA 1
ATOM 724 C C . LEU A 1 89 ? 17.257 -5.692 -20.564 1.00 83.75 89 LEU A C 1
ATOM 726 O O . LEU A 1 89 ? 17.529 -6.781 -20.067 1.00 83.75 89 LEU A O 1
ATOM 730 N N . THR A 1 90 ? 17.610 -5.413 -21.822 1.00 84.25 90 THR A N 1
ATOM 731 C CA . THR A 1 90 ? 18.387 -6.351 -22.654 1.00 84.25 90 THR A CA 1
ATOM 732 C C . THR A 1 90 ? 19.800 -6.580 -22.110 1.00 84.25 90 THR A C 1
ATOM 734 O O . THR A 1 90 ? 20.241 -7.731 -22.015 1.00 84.25 90 THR A O 1
ATOM 737 N N . SER A 1 91 ? 20.492 -5.524 -21.674 1.00 89.31 91 SER A N 1
ATOM 738 C CA . SER A 1 91 ? 21.879 -5.591 -21.196 1.00 89.31 91 SER A CA 1
ATOM 739 C C . SER A 1 91 ? 21.992 -5.954 -19.709 1.00 89.31 91 SER A C 1
ATOM 741 O O . SER A 1 91 ? 21.152 -5.594 -18.882 1.00 89.31 91 SER A O 1
ATOM 743 N N . PHE A 1 92 ? 23.064 -6.664 -19.338 1.00 89.94 92 PHE A N 1
ATOM 744 C CA . PHE A 1 92 ? 23.336 -7.017 -17.938 1.00 89.94 92 PHE A CA 1
ATOM 745 C C . PHE A 1 92 ? 23.516 -5.777 -17.050 1.00 89.94 92 PHE A C 1
ATOM 747 O O . PHE A 1 92 ? 23.002 -5.734 -15.936 1.00 89.94 92 PHE A O 1
ATOM 754 N N . THR A 1 93 ? 24.198 -4.746 -17.553 1.00 88.75 93 THR A N 1
ATOM 755 C CA . THR A 1 93 ? 24.435 -3.495 -16.821 1.00 88.75 93 THR A CA 1
ATOM 756 C C . THR A 1 93 ? 23.132 -2.771 -16.496 1.00 88.75 93 THR A C 1
ATOM 758 O O . THR A 1 93 ? 22.959 -2.320 -15.365 1.00 88.75 93 THR A O 1
ATOM 761 N N . ASN A 1 94 ? 22.182 -2.720 -17.435 1.00 87.69 94 ASN A N 1
ATOM 762 C CA . ASN A 1 94 ? 20.873 -2.115 -17.191 1.00 87.69 94 ASN A CA 1
ATOM 763 C C . ASN A 1 94 ? 20.058 -2.916 -16.171 1.00 87.69 94 ASN A C 1
ATOM 765 O O . ASN A 1 94 ? 19.430 -2.324 -15.295 1.00 87.69 94 ASN A O 1
ATOM 769 N N . ARG A 1 95 ? 20.108 -4.255 -16.226 1.00 90.12 95 ARG A N 1
ATOM 770 C CA . ARG A 1 95 ? 19.477 -5.112 -15.205 1.00 90.12 95 ARG A CA 1
ATOM 771 C C . ARG A 1 95 ? 20.097 -4.907 -13.824 1.00 90.12 95 ARG A C 1
ATOM 773 O O . ARG A 1 95 ? 19.365 -4.855 -12.840 1.00 90.12 95 ARG A O 1
ATOM 780 N N . LEU A 1 96 ? 21.420 -4.757 -13.745 1.00 90.62 96 LEU A N 1
ATOM 781 C CA . LEU A 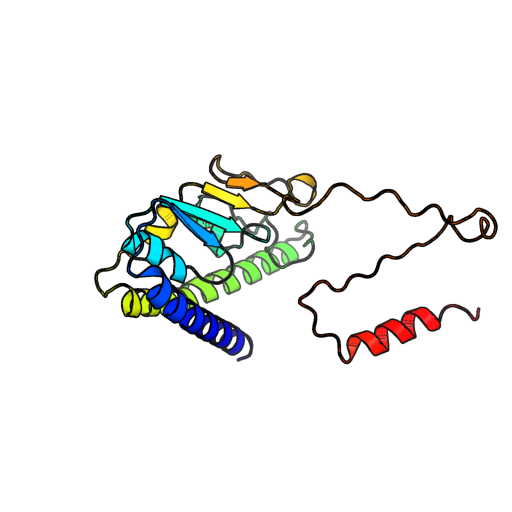1 96 ? 22.125 -4.509 -12.488 1.00 90.62 96 LEU A CA 1
ATOM 782 C C . LEU A 1 96 ? 21.737 -3.153 -11.887 1.00 90.62 96 LEU A C 1
ATOM 784 O O . LEU A 1 96 ? 21.436 -3.077 -10.696 1.00 90.62 96 LEU A O 1
ATOM 788 N N . TRP A 1 97 ? 21.668 -2.104 -12.711 1.00 88.62 97 TRP A N 1
ATOM 789 C CA . TRP A 1 97 ? 21.165 -0.796 -12.284 1.00 88.62 97 TRP A CA 1
ATOM 790 C C . TRP A 1 97 ? 19.714 -0.864 -11.819 1.00 88.62 97 TRP A C 1
ATOM 792 O O . TRP A 1 97 ? 19.385 -0.331 -10.763 1.00 88.62 97 TRP A O 1
ATOM 802 N N . ASN A 1 98 ? 18.862 -1.573 -12.559 1.00 89.62 98 ASN A N 1
ATOM 803 C CA . ASN A 1 98 ? 17.464 -1.768 -12.196 1.00 89.62 98 ASN A CA 1
ATOM 804 C C . ASN A 1 98 ? 17.308 -2.483 -10.843 1.00 89.62 98 ASN A C 1
ATOM 806 O O . ASN A 1 98 ? 16.539 -2.036 -9.990 1.00 89.62 98 ASN A O 1
ATOM 810 N N . PHE A 1 99 ? 18.079 -3.555 -10.627 1.00 91.00 99 PHE A N 1
ATOM 811 C CA . PHE A 1 99 ? 18.158 -4.259 -9.348 1.00 91.00 99 PHE A CA 1
ATOM 812 C C . PHE A 1 99 ? 18.593 -3.318 -8.227 1.00 91.00 99 PHE A C 1
ATOM 814 O O . PHE A 1 99 ? 17.908 -3.230 -7.212 1.00 91.00 99 PHE A O 1
ATOM 821 N N . TYR A 1 100 ? 19.687 -2.582 -8.424 1.00 90.38 100 TYR A N 1
ATOM 822 C CA . TYR A 1 100 ? 20.232 -1.678 -7.415 1.00 90.38 100 TYR A CA 1
ATOM 823 C C . TYR A 1 100 ? 19.238 -0.571 -7.036 1.00 90.38 100 TYR A C 1
ATOM 825 O O . TYR A 1 100 ? 19.003 -0.329 -5.851 1.00 90.38 100 TYR A O 1
ATOM 833 N N . SER A 1 101 ? 18.590 0.058 -8.022 1.00 87.75 101 SER A N 1
ATOM 834 C CA . SER A 1 101 ? 17.572 1.088 -7.788 1.00 87.75 101 SER A CA 1
ATOM 835 C C . SER A 1 101 ? 16.350 0.549 -7.041 1.00 87.75 101 SER A C 1
ATOM 837 O O . SER A 1 101 ? 15.895 1.183 -6.088 1.00 87.75 101 SER A O 1
ATOM 839 N N . ASN A 1 102 ? 15.835 -0.623 -7.432 1.00 87.12 102 ASN A N 1
ATOM 840 C CA . ASN A 1 102 ? 14.704 -1.249 -6.742 1.00 87.12 102 ASN A CA 1
ATOM 841 C C . ASN A 1 102 ? 15.090 -1.648 -5.303 1.00 87.12 102 ASN A C 1
ATOM 843 O O . ASN A 1 102 ? 14.382 -1.301 -4.356 1.00 87.12 102 ASN A O 1
ATOM 847 N N . PHE A 1 103 ? 16.260 -2.271 -5.126 1.00 88.69 103 PHE A N 1
ATOM 848 C CA . PHE A 1 103 ? 16.773 -2.706 -3.827 1.00 88.69 103 PHE A CA 1
ATOM 849 C C . PHE A 1 103 ? 16.938 -1.546 -2.841 1.00 88.69 103 PHE A C 1
ATOM 851 O O . PHE A 1 103 ? 16.472 -1.643 -1.704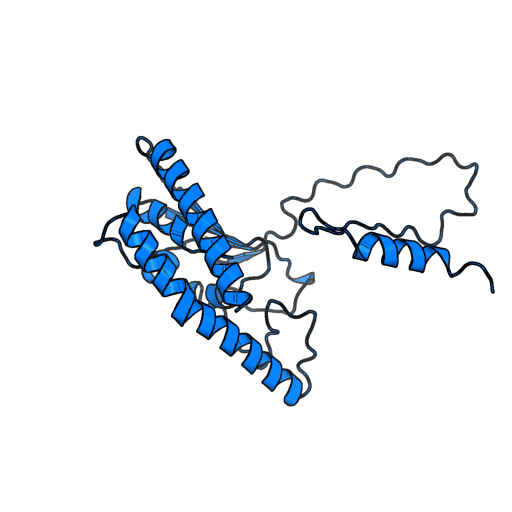 1.00 88.69 103 PHE A O 1
ATOM 858 N N . ILE A 1 104 ? 17.550 -0.434 -3.267 1.00 88.06 104 ILE A N 1
ATOM 859 C CA . ILE A 1 104 ? 17.706 0.749 -2.411 1.00 88.06 104 ILE A CA 1
ATOM 860 C C . ILE A 1 104 ? 16.349 1.278 -1.981 1.00 88.06 104 ILE A C 1
ATOM 862 O O . ILE A 1 104 ? 16.141 1.515 -0.794 1.00 88.06 104 ILE A O 1
ATOM 866 N N . LEU A 1 105 ? 15.428 1.469 -2.926 1.00 83.38 105 LEU A N 1
ATOM 867 C CA . LEU A 1 105 ? 14.144 2.080 -2.613 1.00 83.38 105 LEU A CA 1
ATOM 868 C C . LEU A 1 105 ? 13.351 1.224 -1.621 1.00 83.38 105 LEU A C 1
ATOM 870 O O . LEU A 1 105 ? 12.806 1.745 -0.648 1.00 83.38 105 LEU A O 1
ATOM 874 N N . LYS A 1 106 ? 13.333 -0.090 -1.847 1.00 86.12 106 LYS A N 1
ATOM 875 C CA . LYS A 1 106 ? 12.671 -1.044 -0.964 1.00 86.12 106 LYS A CA 1
ATOM 876 C C . LYS A 1 106 ? 13.302 -1.065 0.427 1.00 86.12 106 LYS A C 1
ATOM 878 O O . LYS A 1 106 ? 12.585 -0.941 1.412 1.00 86.12 106 LYS A O 1
ATOM 883 N N . THR A 1 107 ? 14.633 -1.101 0.501 1.00 86.88 107 THR A N 1
ATOM 884 C CA . THR A 1 107 ? 15.366 -1.062 1.777 1.00 86.88 107 THR A CA 1
ATOM 885 C C . THR A 1 107 ? 15.090 0.232 2.542 1.00 86.88 107 THR A C 1
ATOM 887 O O . THR A 1 107 ? 14.833 0.195 3.742 1.00 86.88 107 THR A O 1
ATOM 890 N N . VAL A 1 108 ? 15.095 1.383 1.861 1.00 84.81 108 VAL A N 1
ATOM 891 C CA . VAL A 1 108 ? 14.799 2.678 2.491 1.00 84.81 108 VAL A CA 1
ATOM 892 C C . VAL A 1 108 ? 13.367 2.706 3.028 1.00 84.81 108 VAL A C 1
ATOM 894 O O . VAL A 1 108 ? 13.151 3.131 4.165 1.00 84.81 108 VAL A O 1
ATOM 897 N N . TYR A 1 109 ? 12.401 2.222 2.245 1.00 84.06 109 TYR A N 1
ATOM 898 C CA . TYR A 1 109 ? 11.007 2.137 2.672 1.00 84.06 109 TYR A CA 1
ATOM 899 C C . TYR A 1 109 ? 10.844 1.230 3.902 1.00 84.06 109 TYR A C 1
ATOM 901 O O . TYR A 1 109 ? 10.292 1.656 4.917 1.00 84.06 109 TYR A O 1
ATOM 909 N N . GLU A 1 110 ? 11.358 0.002 3.839 1.00 83.50 110 GLU A N 1
ATOM 910 C CA . GLU A 1 110 ? 11.198 -1.004 4.895 1.00 83.50 110 GLU A CA 1
ATOM 911 C C . GLU A 1 110 ? 11.925 -0.609 6.187 1.00 83.50 110 GLU A C 1
ATOM 913 O O . GLU A 1 110 ? 11.347 -0.682 7.270 1.00 83.50 110 GLU A O 1
ATOM 918 N N . GLN A 1 111 ? 13.175 -0.147 6.099 1.00 82.31 111 GLN A N 1
ATOM 919 C CA . GLN A 1 111 ? 13.988 0.093 7.294 1.00 82.31 111 GLN A CA 1
ATOM 920 C C . GLN A 1 111 ? 13.694 1.432 7.972 1.00 82.31 111 GLN A C 1
ATOM 922 O O . GLN A 1 111 ? 13.698 1.511 9.203 1.00 82.31 111 GLN A O 1
ATOM 927 N N . TYR A 1 112 ? 13.436 2.491 7.201 1.00 78.88 112 TYR A N 1
ATOM 928 C CA . TYR A 1 112 ? 13.280 3.834 7.766 1.00 78.88 112 TYR A CA 1
ATOM 929 C C . TYR A 1 112 ? 11.822 4.256 7.863 1.00 78.88 112 TYR A C 1
ATOM 931 O O . TYR A 1 112 ? 11.387 4.780 8.890 1.00 78.88 112 TYR A O 1
ATOM 939 N N . TYR A 1 113 ? 11.062 4.047 6.794 1.00 82.19 113 TYR A N 1
ATOM 940 C CA . TYR A 1 113 ? 9.746 4.649 6.669 1.00 82.19 113 TYR A CA 1
ATOM 941 C C . TYR A 1 113 ? 8.664 3.814 7.370 1.00 82.19 113 TYR A C 1
ATOM 943 O O . TYR A 1 113 ? 7.902 4.352 8.178 1.00 82.19 113 TYR A O 1
ATOM 951 N N . LEU A 1 114 ? 8.667 2.490 7.184 1.00 84.62 114 LEU A N 1
ATOM 952 C CA . LEU A 1 114 ? 7.686 1.588 7.797 1.00 84.62 114 LEU A CA 1
ATOM 953 C C . LEU A 1 114 ? 7.731 1.623 9.332 1.00 84.62 114 LEU A C 1
ATOM 955 O O . LEU A 1 114 ? 6.688 1.714 9.978 1.00 84.62 114 LEU A O 1
ATOM 959 N N . ASN A 1 115 ? 8.930 1.638 9.922 1.00 85.94 115 ASN A N 1
ATOM 960 C CA . ASN A 1 115 ? 9.109 1.746 11.374 1.00 85.94 115 ASN A CA 1
ATOM 961 C C . ASN A 1 115 ? 8.521 3.047 11.935 1.00 85.94 115 ASN A C 1
ATOM 963 O O . ASN A 1 115 ? 7.828 3.040 12.956 1.00 85.94 115 ASN A O 1
ATOM 967 N N . LYS A 1 116 ? 8.755 4.171 11.246 1.00 86.75 116 LYS A N 1
ATOM 968 C CA . LYS A 1 116 ? 8.235 5.480 11.653 1.00 86.75 116 LYS A CA 1
ATOM 969 C C . LYS A 1 116 ? 6.709 5.507 11.597 1.00 86.75 116 LYS A C 1
ATOM 971 O O . LYS A 1 116 ? 6.081 5.930 12.565 1.00 86.75 116 LYS A O 1
ATOM 976 N N . ILE A 1 117 ? 6.115 4.998 10.516 1.00 89.44 117 ILE A N 1
ATOM 977 C CA . ILE A 1 117 ? 4.655 4.897 10.385 1.00 89.44 117 ILE A CA 1
ATOM 978 C C . ILE A 1 117 ? 4.076 3.962 11.441 1.00 89.44 117 ILE A C 1
ATOM 980 O O . ILE A 1 117 ? 3.088 4.316 12.073 1.00 89.44 117 ILE A O 1
ATOM 984 N N . SER A 1 118 ? 4.676 2.794 11.664 1.00 90.62 118 SER A N 1
ATOM 985 C CA . SER A 1 118 ? 4.191 1.813 12.642 1.00 90.62 118 SER A CA 1
ATOM 986 C C . SER A 1 118 ? 4.125 2.408 14.053 1.00 90.62 118 SER A C 1
ATOM 988 O O . SER A 1 118 ? 3.109 2.282 14.740 1.00 90.62 118 SER A O 1
ATOM 990 N N . ASN A 1 119 ? 5.158 3.155 14.457 1.00 90.88 119 ASN A N 1
ATOM 991 C CA . ASN A 1 119 ? 5.174 3.862 15.739 1.00 90.88 119 ASN A CA 1
ATOM 992 C C . ASN A 1 119 ? 4.096 4.952 15.814 1.00 90.88 119 ASN A C 1
ATOM 994 O O . ASN A 1 119 ? 3.397 5.067 16.823 1.00 90.88 119 ASN A O 1
ATOM 998 N N . THR A 1 120 ? 3.921 5.723 14.741 1.00 91.75 120 THR A N 1
ATOM 999 C CA . THR A 1 120 ? 2.845 6.715 14.634 1.00 91.75 120 THR A CA 1
ATOM 1000 C C . THR A 1 120 ? 1.467 6.057 14.730 1.00 91.75 120 THR A C 1
ATOM 1002 O O . THR A 1 120 ? 0.626 6.513 15.500 1.00 91.75 120 THR A O 1
ATOM 1005 N N . ALA A 1 121 ? 1.228 4.957 14.017 1.00 93.88 121 ALA A N 1
ATOM 1006 C CA . ALA A 1 121 ? -0.041 4.239 14.051 1.00 93.88 121 ALA A CA 1
ATOM 1007 C C . ALA A 1 121 ? -0.374 3.775 15.475 1.00 93.88 121 ALA A C 1
ATOM 1009 O O . ALA A 1 121 ? -1.458 4.068 15.976 1.00 93.88 121 ALA A O 1
ATOM 1010 N N . LYS A 1 122 ? 0.591 3.169 16.177 1.00 94.38 122 LYS A N 1
ATOM 1011 C CA . LYS A 1 122 ? 0.428 2.768 17.584 1.00 94.38 122 LYS A CA 1
ATOM 1012 C C . LYS A 1 122 ? 0.142 3.950 18.512 1.00 94.38 122 LYS A C 1
ATOM 1014 O O . LYS A 1 122 ? -0.674 3.827 19.420 1.00 94.38 122 LYS A O 1
ATOM 1019 N N . LYS A 1 123 ? 0.759 5.113 18.274 1.00 93.56 123 LYS A N 1
ATOM 1020 C CA . LYS A 1 123 ? 0.491 6.335 19.051 1.00 93.56 123 LYS A CA 1
ATOM 1021 C C . LYS A 1 123 ? -0.975 6.779 18.949 1.00 93.56 123 LYS A C 1
ATOM 1023 O O . LYS A 1 123 ? -1.538 7.199 19.954 1.00 93.56 123 LYS A O 1
ATOM 1028 N N . TYR A 1 124 ? -1.582 6.704 17.763 1.00 93.19 124 TYR A N 1
ATOM 1029 C CA . TYR A 1 124 ? -2.946 7.206 17.533 1.00 93.19 124 TYR A CA 1
ATOM 1030 C C . TYR A 1 124 ? -4.049 6.154 17.723 1.00 93.19 124 TYR A C 1
ATOM 1032 O O . TYR A 1 124 ? -5.161 6.503 18.117 1.00 93.19 124 TYR A O 1
ATOM 1040 N N . PHE A 1 125 ? -3.765 4.882 17.443 1.00 94.31 125 PHE A N 1
ATOM 1041 C CA . PHE A 1 125 ? -4.748 3.792 17.475 1.00 94.31 125 PHE A CA 1
ATOM 1042 C C . PHE A 1 125 ? -4.564 2.822 18.657 1.00 94.31 125 PHE A C 1
ATOM 1044 O O . PHE A 1 125 ? -5.406 1.946 18.851 1.00 94.31 125 PHE A O 1
ATOM 1051 N N . GLY A 1 126 ? -3.512 3.001 19.464 1.00 93.81 126 GLY A N 1
ATOM 1052 C CA . GLY A 1 126 ? -3.203 2.205 20.655 1.00 93.81 126 GLY A CA 1
ATOM 1053 C C . GLY A 1 126 ? -1.967 1.316 20.483 1.00 93.81 126 GLY A C 1
ATOM 1054 O O . GLY A 1 126 ? -1.691 0.815 19.393 1.00 93.81 126 GLY A O 1
ATOM 1055 N N . SER A 1 127 ? -1.226 1.090 21.574 1.00 92.31 127 SER A N 1
ATOM 1056 C CA . SER A 1 127 ? -0.020 0.239 21.591 1.00 92.31 127 SER A CA 1
ATOM 1057 C C . SER A 1 127 ? -0.292 -1.200 21.161 1.00 92.31 127 SER A C 1
ATOM 1059 O O . SER A 1 127 ? 0.573 -1.832 20.556 1.00 92.31 127 SER A O 1
ATOM 1061 N N . ASP A 1 128 ? -1.504 -1.673 21.446 1.00 93.00 128 ASP A N 1
ATOM 1062 C CA . ASP A 1 128 ? -1.942 -3.056 21.246 1.00 93.00 128 ASP A CA 1
ATOM 1063 C C . ASP A 1 128 ? -2.497 -3.288 19.831 1.00 93.00 128 ASP A C 1
ATOM 1065 O O . ASP A 1 128 ? -2.998 -4.366 19.510 1.00 93.00 128 ASP A O 1
ATOM 1069 N N . MET A 1 129 ? -2.433 -2.265 18.973 1.00 93.19 129 MET A N 1
ATOM 1070 C CA . MET A 1 129 ? -2.856 -2.344 17.584 1.00 93.19 129 MET A CA 1
ATOM 1071 C C . MET A 1 129 ? -2.078 -3.434 16.832 1.00 93.19 129 MET A C 1
ATOM 1073 O O . MET A 1 129 ? -0.850 -3.526 16.913 1.00 93.19 129 MET A O 1
ATOM 1077 N N . THR A 1 130 ? -2.810 -4.213 16.031 1.00 92.62 130 THR A N 1
ATOM 1078 C CA . THR A 1 130 ? -2.241 -5.130 15.036 1.00 92.62 130 THR A CA 1
ATOM 1079 C C . THR A 1 130 ? -1.215 -4.412 14.153 1.00 92.62 130 THR A C 1
ATOM 1081 O O . THR A 1 130 ? -1.436 -3.272 13.744 1.00 92.62 130 THR A O 1
ATOM 1084 N N . SER A 1 131 ? -0.096 -5.066 13.828 1.00 92.62 131 SER A N 1
ATOM 1085 C CA . SER A 1 131 ? 0.934 -4.437 12.996 1.00 92.62 131 SER A CA 1
ATOM 1086 C C . SER A 1 131 ? 0.362 -3.998 11.642 1.00 92.62 131 SER A C 1
ATOM 1088 O O . SER A 1 131 ? -0.531 -4.638 11.078 1.00 92.62 131 SER A O 1
ATOM 1090 N N . LEU A 1 132 ? 0.883 -2.897 11.093 1.00 91.31 132 LEU A N 1
ATOM 1091 C CA . LEU A 1 132 ? 0.463 -2.429 9.769 1.00 91.31 132 LEU A CA 1
ATOM 1092 C C . LEU A 1 132 ? 0.707 -3.497 8.701 1.00 91.31 132 LEU A C 1
ATOM 1094 O O . LEU A 1 132 ? -0.130 -3.690 7.830 1.00 91.31 132 LEU A O 1
ATOM 1098 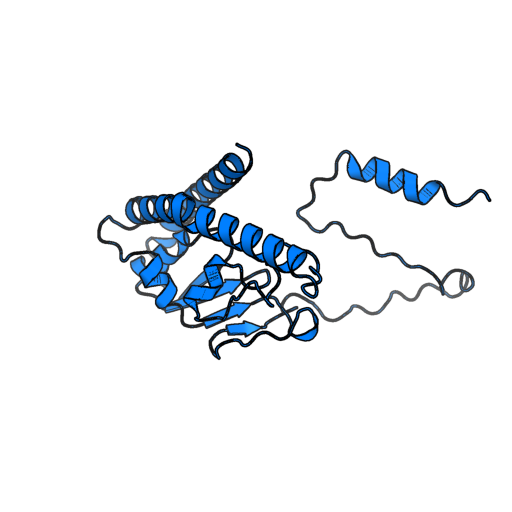N N . GLU A 1 133 ? 1.796 -4.254 8.814 1.00 89.12 133 GLU A N 1
ATOM 1099 C CA . GLU A 1 133 ? 2.098 -5.387 7.937 1.00 89.12 133 GLU A CA 1
ATOM 1100 C C . GLU A 1 133 ? 0.977 -6.435 7.941 1.00 89.12 133 GLU A C 1
ATOM 1102 O O . GLU A 1 133 ? 0.536 -6.879 6.881 1.00 89.12 133 GLU A O 1
ATOM 1107 N N . GLU A 1 134 ? 0.453 -6.804 9.110 1.00 91.50 134 GLU A N 1
ATOM 1108 C CA . GLU A 1 134 ? -0.679 -7.728 9.206 1.00 91.50 134 GLU A CA 1
ATOM 1109 C C . GLU A 1 134 ? -1.975 -7.128 8.655 1.00 91.50 134 GLU A C 1
ATOM 1111 O O . GLU A 1 134 ? -2.757 -7.837 8.018 1.00 91.50 134 GLU A O 1
ATOM 1116 N N . LEU A 1 135 ? -2.200 -5.825 8.838 1.00 92.81 135 LEU A N 1
ATOM 1117 C CA . LEU A 1 135 ? -3.352 -5.142 8.247 1.00 92.81 135 LEU A CA 1
ATOM 1118 C C . LEU A 1 135 ? -3.262 -5.082 6.721 1.00 92.81 135 LEU A C 1
ATOM 1120 O O . LEU A 1 135 ? -4.271 -5.313 6.057 1.00 92.81 135 LEU A O 1
ATOM 1124 N N . THR A 1 136 ? -2.074 -4.865 6.147 1.00 90.94 136 THR A N 1
ATOM 1125 C CA . THR A 1 136 ? -1.907 -4.866 4.683 1.00 90.94 136 THR A CA 1
ATOM 1126 C C . THR A 1 136 ? -2.305 -6.210 4.073 1.00 90.94 136 THR A C 1
ATOM 1128 O O . THR A 1 136 ? -2.964 -6.227 3.034 1.00 90.94 136 THR A O 1
ATOM 1131 N N . LYS A 1 137 ? -2.010 -7.328 4.753 1.00 89.69 137 LYS A N 1
ATOM 1132 C CA . LYS A 1 137 ? -2.395 -8.686 4.324 1.00 89.69 137 LYS A CA 1
ATOM 1133 C C . LYS A 1 137 ? -3.908 -8.936 4.367 1.00 89.69 137 LYS A C 1
ATOM 1135 O O . LYS A 1 137 ? -4.382 -9.844 3.693 1.00 89.69 137 LYS A O 1
ATOM 1140 N N . LYS A 1 138 ? -4.672 -8.145 5.130 1.00 91.75 138 LYS A N 1
ATOM 1141 C CA . LYS A 1 138 ? -6.145 -8.220 5.190 1.00 91.75 138 LYS A CA 1
ATOM 1142 C C . LYS A 1 138 ? -6.837 -7.438 4.066 1.00 91.75 138 LYS A C 1
ATOM 1144 O O . LYS A 1 138 ? -8.064 -7.444 3.988 1.00 91.75 138 LYS A O 1
ATOM 1149 N N . THR A 1 139 ? -6.078 -6.777 3.193 1.00 93.06 139 THR A N 1
ATOM 1150 C CA . THR A 1 139 ? -6.631 -6.042 2.049 1.00 93.06 139 THR A CA 1
ATOM 1151 C C . THR A 1 139 ? -7.298 -6.996 1.066 1.00 93.06 139 THR A C 1
ATOM 1153 O O . THR A 1 139 ? -6.638 -7.838 0.459 1.00 93.06 139 THR A O 1
ATOM 1156 N N . SER A 1 140 ? -8.611 -6.850 0.889 1.00 93.62 140 SER A N 1
ATOM 1157 C CA . SER A 1 140 ? -9.414 -7.772 0.076 1.00 93.62 140 SER A CA 1
ATOM 1158 C C . SER A 1 140 ? -9.324 -7.484 -1.423 1.00 93.62 140 SER A C 1
ATOM 1160 O O . SER A 1 140 ? -9.488 -8.390 -2.233 1.00 93.62 140 SER A O 1
ATOM 1162 N N . LEU A 1 141 ? -9.075 -6.227 -1.797 1.00 94.31 141 LEU A N 1
ATOM 1163 C CA . LEU A 1 141 ? -9.057 -5.777 -3.187 1.00 94.31 141 LEU A CA 1
ATOM 1164 C C . LEU A 1 141 ? -8.081 -4.613 -3.363 1.00 94.31 141 LEU A C 1
ATOM 1166 O O . LEU A 1 141 ? -8.063 -3.696 -2.542 1.00 94.31 141 LEU A O 1
ATOM 1170 N N . LEU A 1 142 ? -7.325 -4.626 -4.459 1.00 94.00 142 LEU A N 1
ATOM 1171 C CA . LEU A 1 142 ? -6.520 -3.503 -4.927 1.00 94.00 142 LEU A CA 1
ATOM 1172 C C . LEU A 1 142 ? -7.014 -3.039 -6.298 1.00 94.00 142 LEU A C 1
ATOM 1174 O O . LEU A 1 142 ? -6.993 -3.790 -7.270 1.00 94.00 142 LEU A O 1
ATOM 1178 N N . LEU A 1 143 ? -7.398 -1.774 -6.379 1.00 94.19 143 LEU A N 1
ATOM 1179 C CA . LEU A 1 143 ? -7.778 -1.087 -7.603 1.00 94.19 143 LEU A CA 1
ATOM 1180 C C . LEU A 1 143 ? -6.609 -0.220 -8.084 1.00 94.19 143 LEU A C 1
ATOM 1182 O O . LEU A 1 143 ? -6.216 0.730 -7.411 1.00 94.19 143 LEU A O 1
ATOM 1186 N N . VAL A 1 144 ? -6.040 -0.541 -9.243 1.00 91.88 144 VAL A N 1
ATOM 1187 C CA . VAL A 1 144 ? -4.834 0.116 -9.769 1.00 91.88 144 VAL A CA 1
ATOM 1188 C C . VAL A 1 144 ? -5.201 0.990 -10.955 1.00 91.88 144 VAL A C 1
ATOM 1190 O O . VAL A 1 144 ? -5.749 0.505 -11.944 1.00 91.88 144 VAL A O 1
ATOM 1193 N N . ASN A 1 145 ? -4.845 2.268 -10.907 1.00 90.75 145 ASN A N 1
ATOM 1194 C CA . ASN A 1 145 ? -4.954 3.175 -12.044 1.00 90.75 145 ASN A CA 1
ATOM 1195 C C . ASN A 1 145 ? -3.812 2.920 -13.045 1.00 90.75 145 ASN A C 1
ATOM 1197 O O . ASN A 1 145 ? -2.917 3.737 -13.256 1.00 90.75 145 ASN A O 1
ATOM 1201 N N . SER A 1 146 ? -3.844 1.744 -13.662 1.00 87.25 146 SER A N 1
ATOM 1202 C CA . SER A 1 146 ? -3.002 1.366 -14.791 1.00 87.25 146 SER A CA 1
ATOM 1203 C C . SER A 1 146 ? -3.840 0.643 -15.839 1.00 87.25 146 SER A C 1
ATOM 1205 O O . SER A 1 146 ? -5.003 0.319 -15.605 1.00 87.25 146 SER A O 1
ATOM 1207 N N . HIS A 1 147 ? -3.260 0.432 -17.016 1.00 87.44 147 HIS A N 1
ATOM 1208 C CA . HIS A 1 147 ? -3.889 -0.340 -18.076 1.0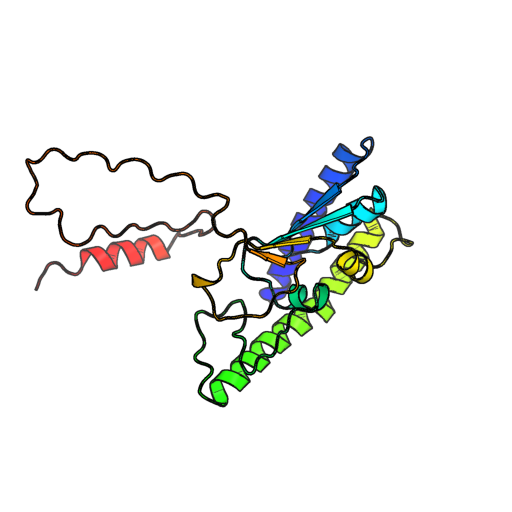0 87.44 147 HIS A CA 1
ATOM 1209 C C . HIS A 1 147 ? -2.854 -1.292 -18.689 1.00 87.44 147 HIS A C 1
ATOM 1211 O O . HIS A 1 147 ? -1.722 -0.848 -18.921 1.00 87.44 147 HIS A O 1
ATOM 1217 N N . PRO A 1 148 ? -3.213 -2.548 -19.018 1.00 83.25 148 PRO A N 1
ATOM 1218 C CA . PRO A 1 148 ? -2.286 -3.519 -19.602 1.00 83.25 148 PRO A CA 1
ATOM 1219 C C . PRO A 1 148 ? -1.577 -3.010 -20.862 1.00 83.25 148 PRO A C 1
ATOM 1221 O O . PRO A 1 148 ? -0.411 -3.298 -21.072 1.00 83.25 148 PRO A O 1
ATOM 1224 N N . SER A 1 149 ? -2.245 -2.188 -21.677 1.00 85.25 149 SER A N 1
ATOM 1225 C CA . SER A 1 149 ? -1.661 -1.619 -22.906 1.00 85.25 149 SER A CA 1
ATOM 1226 C C . SER A 1 149 ? -0.571 -0.562 -22.682 1.00 85.25 149 SER A C 1
ATOM 1228 O O . SER A 1 149 ? 0.078 -0.160 -23.642 1.00 85.25 149 SER A O 1
ATOM 1230 N N . LEU A 1 150 ? -0.402 -0.054 -21.456 1.00 79.75 150 LEU A N 1
ATOM 1231 C CA . LEU A 1 150 ? 0.553 1.019 -21.145 1.00 79.75 150 LEU A CA 1
ATOM 1232 C C . LEU A 1 150 ? 1.868 0.508 -20.543 1.00 79.75 150 LEU A C 1
ATOM 1234 O O . LEU A 1 150 ? 2.798 1.295 -20.362 1.00 79.75 150 LEU A O 1
ATOM 1238 N N . LYS A 1 151 ? 1.944 -0.779 -20.203 1.00 73.88 151 LYS A N 1
ATOM 1239 C CA . LYS A 1 151 ? 3.069 -1.380 -19.485 1.00 73.88 151 LYS A CA 1
ATOM 1240 C C . LYS A 1 151 ? 3.376 -2.771 -20.029 1.00 73.88 151 LYS A C 1
ATOM 1242 O O . LYS A 1 151 ? 2.576 -3.361 -20.745 1.00 73.88 151 LYS A O 1
ATOM 1247 N N . GLU A 1 152 ? 4.534 -3.289 -19.649 1.00 76.00 152 GLU A N 1
ATOM 1248 C CA . GLU A 1 152 ? 4.903 -4.671 -19.938 1.00 76.00 152 GLU A CA 1
ATOM 1249 C C . GLU A 1 152 ? 3.929 -5.657 -19.282 1.00 76.00 152 GLU A C 1
ATOM 1251 O O . GLU A 1 152 ? 3.351 -5.384 -18.221 1.00 76.00 152 GLU A O 1
ATOM 1256 N N . ALA A 1 153 ? 3.773 -6.827 -19.904 1.00 80.25 153 ALA A N 1
ATOM 1257 C CA . ALA A 1 153 ? 2.935 -7.890 -19.373 1.00 80.25 153 ALA A CA 1
ATOM 1258 C C . ALA A 1 153 ? 3.445 -8.321 -17.987 1.00 80.25 153 ALA A C 1
ATOM 1260 O O . ALA A 1 153 ? 4.574 -8.790 -17.835 1.00 80.25 153 ALA A O 1
ATOM 1261 N N . ARG A 1 154 ? 2.596 -8.171 -16.966 1.00 82.75 154 ARG A N 1
ATOM 1262 C CA . ARG A 1 154 ? 2.891 -8.570 -15.587 1.00 82.75 154 ARG A CA 1
ATOM 1263 C C . ARG A 1 154 ? 1.760 -9.454 -15.065 1.00 82.75 154 ARG A C 1
ATOM 1265 O O . ARG A 1 154 ? 0.606 -9.038 -15.154 1.00 82.75 154 ARG A O 1
ATOM 1272 N N . PRO A 1 155 ? 2.059 -10.633 -14.495 1.00 86.12 155 PRO A N 1
ATOM 1273 C CA . PRO A 1 155 ? 1.041 -11.444 -13.843 1.00 86.12 155 PRO A CA 1
ATOM 1274 C C . PRO A 1 155 ? 0.519 -10.713 -12.603 1.00 86.12 155 PRO A C 1
ATOM 1276 O O . PRO A 1 155 ? 1.301 -10.274 -11.756 1.00 86.12 155 PRO A O 1
ATOM 1279 N N . LEU A 1 156 ? -0.802 -10.585 -12.507 1.00 90.50 156 LEU A N 1
ATOM 1280 C CA . LEU A 1 156 ? -1.491 -10.000 -11.362 1.00 90.50 156 LEU A CA 1
ATOM 1281 C C . LEU A 1 156 ? -2.426 -11.049 -10.746 1.00 90.50 156 LEU A C 1
ATOM 1283 O O . LEU A 1 156 ? -3.067 -11.798 -11.487 1.00 90.50 156 LEU A O 1
ATOM 1287 N N . PRO A 1 157 ? -2.509 -11.129 -9.409 1.00 92.31 157 PRO A N 1
ATOM 1288 C CA . PRO A 1 157 ? -3.490 -11.972 -8.738 1.00 92.31 157 PRO A CA 1
ATOM 1289 C C . PRO A 1 157 ? -4.912 -11.429 -8.985 1.00 92.31 157 PRO A C 1
ATOM 1291 O O . PRO A 1 157 ? -5.078 -10.234 -9.236 1.00 92.31 157 PRO A O 1
ATOM 1294 N N . PRO A 1 158 ? -5.961 -12.258 -8.842 1.00 92.44 158 PRO A N 1
ATOM 1295 C CA . PRO A 1 158 ? -7.342 -11.859 -9.138 1.00 92.44 158 PRO A CA 1
ATOM 1296 C C . PRO A 1 158 ? -7.858 -10.702 -8.267 1.00 92.44 158 PRO A C 1
ATOM 1298 O O . PRO A 1 158 ? -8.756 -9.973 -8.674 1.00 92.44 158 PRO A O 1
ATOM 1301 N N . GLN A 1 159 ? -7.277 -10.504 -7.081 1.00 93.06 159 GLN A N 1
ATOM 1302 C CA . GLN A 1 159 ? -7.613 -9.395 -6.181 1.00 93.06 159 GLN A CA 1
ATOM 1303 C C . GLN A 1 159 ? -7.022 -8.041 -6.612 1.00 93.06 159 GLN A C 1
ATOM 1305 O O . GLN A 1 159 ? -7.234 -7.045 -5.925 1.00 93.06 159 GLN A O 1
ATOM 1310 N N . VAL A 1 160 ? -6.248 -7.986 -7.699 1.00 94.00 160 VAL A N 1
ATOM 1311 C CA . VAL A 1 160 ? -5.662 -6.750 -8.232 1.00 94.00 160 VAL A CA 1
ATOM 1312 C C . VAL A 1 160 ? -6.328 -6.442 -9.568 1.00 94.00 160 VAL A C 1
ATOM 1314 O O . VAL A 1 160 ? -6.096 -7.129 -10.560 1.00 94.00 160 VAL A O 1
ATOM 1317 N N . ILE A 1 161 ? -7.151 -5.396 -9.593 1.00 93.81 161 ILE A N 1
ATOM 1318 C CA . ILE A 1 161 ? -7.943 -5.003 -10.760 1.00 93.81 161 ILE A CA 1
ATOM 1319 C C . ILE A 1 161 ? -7.406 -3.690 -11.319 1.00 93.81 161 ILE A C 1
ATOM 1321 O O . ILE A 1 161 ? -7.305 -2.681 -10.620 1.00 93.81 161 ILE A O 1
ATOM 1325 N N . GLU A 1 162 ? -7.086 -3.696 -12.608 1.00 92.25 162 GLU A N 1
ATOM 1326 C CA . GLU A 1 162 ? -6.685 -2.502 -13.343 1.00 92.25 162 GLU A CA 1
ATOM 1327 C C . GLU A 1 162 ? -7.916 -1.694 -13.769 1.00 92.25 162 GLU A C 1
ATOM 1329 O O . GLU A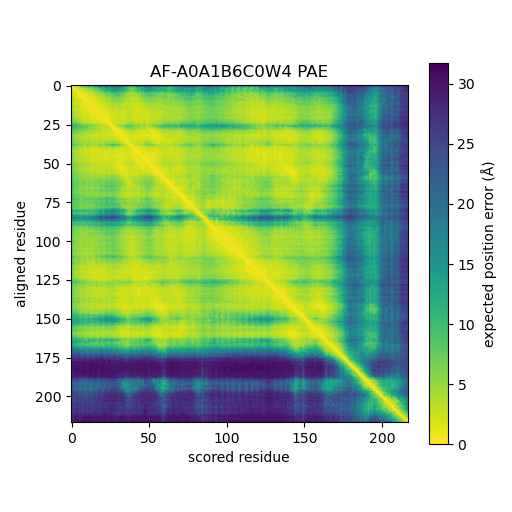 1 162 ? -8.753 -2.170 -14.531 1.00 92.25 162 GLU A O 1
ATOM 1334 N N . ILE A 1 163 ? -8.018 -0.461 -13.275 1.00 92.38 163 ILE A N 1
ATOM 1335 C CA . ILE A 1 163 ? -9.120 0.484 -13.51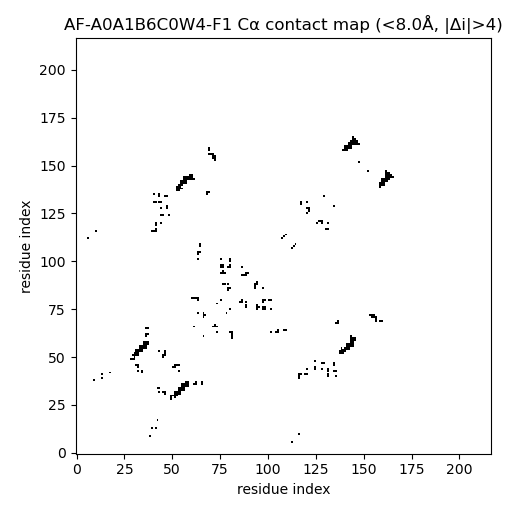6 1.00 92.38 163 ILE A CA 1
ATOM 1336 C C . ILE A 1 163 ? -8.621 1.774 -14.187 1.00 92.38 163 ILE A C 1
ATOM 1338 O O . ILE A 1 163 ? -9.098 2.877 -13.905 1.00 92.38 163 ILE A O 1
ATOM 1342 N N . GLY A 1 164 ? -7.612 1.648 -15.051 1.00 86.38 164 GLY A N 1
ATOM 1343 C CA . GLY A 1 164 ? -7.003 2.770 -15.756 1.00 86.38 164 GLY A CA 1
ATOM 1344 C C . GLY A 1 164 ? -8.037 3.639 -16.468 1.00 86.38 164 GLY A C 1
ATOM 1345 O O . GLY A 1 164 ? -8.859 3.150 -17.238 1.00 86.38 164 GLY A O 1
ATOM 1346 N N . GLY A 1 165 ? -7.984 4.947 -16.215 1.00 80.25 165 GLY A N 1
ATOM 1347 C CA . GLY A 1 165 ? -8.871 5.903 -16.877 1.00 80.25 165 GLY A CA 1
ATOM 1348 C C . GLY A 1 165 ? -10.282 5.994 -16.290 1.00 80.25 165 GLY A C 1
ATOM 1349 O O . GLY A 1 165 ? -11.133 6.620 -16.912 1.00 80.25 165 GLY A O 1
ATOM 1350 N N . LEU A 1 166 ? -10.531 5.473 -15.079 1.00 83.25 166 LEU A N 1
ATOM 1351 C CA . LEU A 1 166 ? -11.823 5.623 -14.382 1.00 83.25 166 LEU A CA 1
ATOM 1352 C C . LEU A 1 166 ? -12.287 7.093 -14.267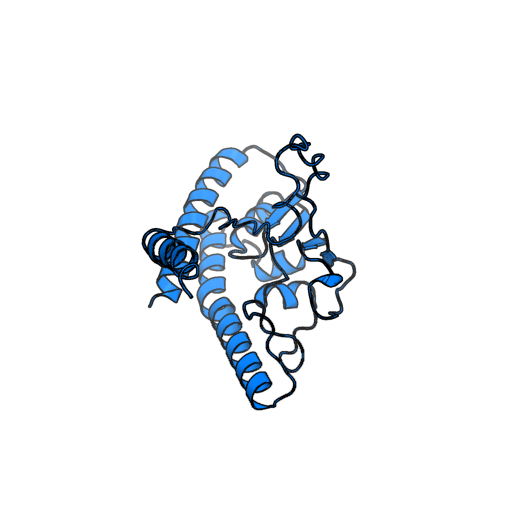 1.00 83.25 166 LEU A C 1
ATOM 1354 O O . LEU A 1 166 ? -13.478 7.384 -14.235 1.00 83.25 166 LEU A O 1
ATOM 1358 N N . HIS A 1 167 ? -11.340 8.032 -14.223 1.00 81.69 167 HIS A N 1
ATOM 1359 C CA . HIS A 1 167 ? -11.600 9.471 -14.143 1.00 81.69 167 HIS A CA 1
ATOM 1360 C C . HIS A 1 167 ? -11.834 10.144 -15.513 1.00 81.69 167 HIS A C 1
ATOM 1362 O O . HIS A 1 167 ? -12.188 11.326 -15.566 1.00 81.69 167 HIS A O 1
ATOM 1368 N N . VAL A 1 168 ? -11.609 9.435 -16.624 1.00 82.50 168 VAL A N 1
ATOM 1369 C CA . VAL A 1 168 ? -11.696 9.986 -17.981 1.00 82.50 168 VAL A CA 1
ATOM 1370 C C . VAL A 1 168 ? -13.160 10.080 -18.393 1.00 82.50 168 VAL A C 1
ATOM 1372 O O . VAL A 1 168 ? -13.873 9.087 -18.502 1.00 82.50 168 VAL A O 1
ATOM 1375 N N . LYS A 1 169 ? -13.618 11.308 -18.642 1.00 84.19 169 LYS A N 1
ATOM 1376 C CA . LYS A 1 169 ? -14.963 11.569 -19.166 1.00 84.19 169 LYS A CA 1
ATOM 1377 C C . LYS A 1 169 ? -15.002 11.323 -20.678 1.00 84.19 169 LYS A C 1
ATOM 1379 O O . LYS A 1 169 ? -13.969 11.483 -21.333 1.00 84.19 169 LYS A O 1
ATOM 1384 N N . PRO A 1 170 ? -16.182 11.021 -21.253 1.00 83.56 170 PRO A N 1
ATOM 1385 C CA . PRO A 1 170 ? -16.345 10.960 -22.699 1.00 83.56 170 PRO A CA 1
ATOM 1386 C C . PRO A 1 170 ? -15.782 12.211 -23.374 1.00 83.56 170 PRO A C 1
ATOM 1388 O O . PRO A 1 170 ? -15.964 13.333 -22.884 1.00 83.56 170 PRO A O 1
ATOM 1391 N N . ALA A 1 171 ? -15.084 12.012 -24.493 1.00 80.69 171 ALA A N 1
ATOM 1392 C CA . ALA A 1 171 ? -14.499 13.108 -25.244 1.00 80.69 171 ALA A CA 1
ATOM 1393 C C . ALA A 1 171 ? -15.597 14.098 -25.655 1.00 80.69 171 ALA A C 1
ATOM 1395 O O . ALA A 1 171 ? -16.606 13.723 -26.253 1.00 80.69 171 ALA A O 1
ATOM 1396 N N . LYS A 1 172 ? -15.400 15.380 -25.332 1.00 80.19 172 LYS A N 1
ATOM 1397 C CA . LYS A 1 172 ? -16.280 16.436 -25.835 1.00 80.19 172 LYS A CA 1
ATOM 1398 C C . LYS A 1 172 ? -16.080 16.564 -27.350 1.00 80.19 172 LYS A C 1
ATOM 1400 O O . LYS A 1 172 ? -14.938 16.452 -27.804 1.00 80.19 172 LYS A O 1
ATOM 1405 N N . PRO A 1 173 ? -17.144 16.821 -28.131 1.00 77.25 173 PRO A N 1
ATOM 1406 C CA . PRO A 1 173 ? -17.005 17.054 -29.560 1.00 77.25 173 PRO A CA 1
ATOM 1407 C C . PRO A 1 173 ? -16.028 18.206 -29.804 1.00 77.25 173 PRO A C 1
ATOM 1409 O O . PRO A 1 173 ? -16.056 19.223 -29.106 1.00 77.25 173 PRO A O 1
ATOM 1412 N N . LEU A 1 174 ? -15.146 18.025 -30.787 1.00 71.12 174 LEU A N 1
ATOM 1413 C CA . LEU A 1 174 ? -14.211 19.065 -31.197 1.00 71.12 174 LEU A CA 1
ATOM 1414 C C . LEU A 1 174 ? -15.013 20.303 -31.610 1.00 71.12 174 LEU A C 1
ATOM 1416 O O . LEU A 1 174 ? -15.947 20.204 -32.408 1.00 71.12 174 LEU A O 1
ATOM 1420 N N . LEU A 1 175 ? -14.648 21.469 -31.069 1.00 70.00 175 LEU A N 1
ATOM 1421 C CA . LEU A 1 175 ? -15.224 22.739 -31.501 1.00 70.00 175 LEU A CA 1
ATOM 1422 C C . LEU A 1 175 ? -15.027 22.861 -33.018 1.00 70.00 175 LEU A C 1
ATOM 1424 O O . LEU A 1 175 ? -13.891 22.814 -33.500 1.00 70.00 175 LEU A O 1
ATOM 1428 N N . LYS A 1 176 ? -16.128 22.990 -33.770 1.00 47.88 176 LYS A N 1
ATOM 1429 C CA . LYS A 1 176 ? -16.084 23.275 -35.207 1.00 47.88 176 LYS A CA 1
ATOM 1430 C C . LYS A 1 176 ? -15.493 24.671 -35.386 1.00 47.88 176 LYS A C 1
ATOM 1432 O O . LYS A 1 176 ? -16.184 25.668 -35.216 1.00 47.88 176 LYS A O 1
ATOM 1437 N N . VAL A 1 177 ? -14.203 24.737 -35.696 1.00 51.56 177 VAL A N 1
ATOM 1438 C CA . VAL A 1 177 ? -13.574 25.965 -36.189 1.00 51.56 177 VAL A CA 1
ATOM 1439 C C . VAL A 1 177 ? -14.146 26.225 -37.583 1.00 51.56 177 VAL A C 1
ATOM 1441 O O . VAL A 1 177 ? -14.138 25.321 -38.420 1.00 51.56 177 VAL A O 1
ATOM 1444 N N . SER A 1 178 ? -14.696 27.420 -37.814 1.00 40.09 178 SER A N 1
ATOM 1445 C CA . SER A 1 178 ? -15.240 27.811 -39.114 1.00 40.09 178 SER A CA 1
ATOM 1446 C C . SER A 1 178 ? -14.153 27.745 -40.190 1.00 40.09 178 SER A C 1
ATOM 1448 O O . SER A 1 178 ? -12.998 28.123 -39.996 1.00 40.09 178 SER A O 1
ATOM 1450 N N . SER A 1 179 ? -14.539 27.208 -41.337 1.00 42.91 179 SER A N 1
ATOM 1451 C CA . SER A 1 179 ? -13.707 26.807 -42.469 1.00 42.91 179 SER A CA 1
ATOM 1452 C C . SER A 1 179 ? -13.152 27.972 -43.305 1.00 42.91 179 SER A C 1
ATOM 1454 O O . SER A 1 179 ? -13.076 27.862 -44.523 1.00 42.91 179 SER A O 1
ATOM 1456 N N . SER A 1 180 ? -12.748 29.082 -42.681 1.00 39.09 180 SER A N 1
ATOM 1457 C CA . SER A 1 180 ? -12.040 30.185 -43.357 1.00 39.09 180 SER A CA 1
ATOM 1458 C C . SER A 1 180 ? -10.518 30.167 -43.153 1.00 39.09 180 SER A C 1
ATOM 1460 O O . SER A 1 180 ? -9.814 30.851 -43.882 1.00 39.09 180 SER A O 1
ATOM 1462 N N . ASN A 1 181 ? -9.991 29.330 -42.248 1.00 37.03 181 ASN A N 1
ATOM 1463 C CA . ASN A 1 181 ? -8.545 29.145 -42.016 1.00 37.03 181 ASN A CA 1
ATOM 1464 C C . ASN A 1 181 ? -8.099 27.680 -42.212 1.00 37.03 181 ASN A C 1
ATOM 1466 O O . ASN A 1 181 ? -7.285 27.141 -41.459 1.00 37.03 181 ASN A O 1
ATOM 1470 N N . SER A 1 182 ? -8.654 26.996 -43.215 1.00 34.84 182 SER A N 1
ATOM 1471 C CA . SER A 1 182 ? -8.485 25.549 -43.423 1.00 34.84 182 SER A CA 1
ATOM 1472 C C . SER A 1 182 ? -7.104 25.103 -43.924 1.00 34.84 182 SER A C 1
ATOM 1474 O O . SER A 1 182 ? -6.853 23.902 -43.961 1.00 34.84 182 SER A O 1
ATOM 1476 N N . TYR A 1 183 ? -6.182 26.016 -44.245 1.00 35.12 183 TYR A N 1
ATOM 1477 C CA . TYR A 1 183 ? -4.836 25.652 -44.717 1.00 35.12 183 TYR A CA 1
ATOM 1478 C C . TYR A 1 183 ? -3.797 25.440 -43.599 1.00 35.12 183 TYR A C 1
ATOM 1480 O O . TYR A 1 183 ? -2.736 24.885 -43.864 1.00 35.12 183 TYR A O 1
ATOM 1488 N N . MET A 1 184 ? -4.112 25.781 -42.341 1.00 30.89 184 MET A N 1
ATOM 1489 C CA . MET A 1 184 ? -3.179 25.636 -41.204 1.00 30.89 184 MET A CA 1
ATOM 1490 C C . MET A 1 184 ? -3.534 24.503 -40.224 1.00 30.89 184 MET A C 1
ATOM 1492 O O . MET A 1 184 ? -2.909 24.381 -39.175 1.00 30.89 184 MET A O 1
ATOM 1496 N N . ILE A 1 185 ? -4.542 23.668 -40.511 1.00 40.66 185 ILE A N 1
ATOM 1497 C CA . ILE A 1 185 ? -5.147 22.790 -39.483 1.00 40.66 185 ILE A CA 1
ATOM 1498 C C . ILE A 1 185 ? -4.733 21.307 -39.585 1.00 40.66 185 ILE A C 1
ATOM 1500 O O . ILE A 1 185 ? -5.099 20.516 -38.721 1.00 40.66 185 ILE A O 1
ATOM 1504 N N . GLN A 1 186 ? -3.902 20.896 -40.549 1.00 34.25 186 GLN A N 1
ATOM 1505 C CA . GLN A 1 186 ? -3.529 19.473 -40.680 1.00 34.25 186 GLN A CA 1
ATOM 1506 C C . GLN A 1 186 ? -2.176 19.047 -40.095 1.00 34.25 186 GLN A C 1
ATOM 1508 O O . GLN A 1 186 ? -1.894 17.850 -40.074 1.00 34.25 186 GLN A O 1
ATOM 1513 N N . LYS A 1 187 ? -1.350 19.948 -39.552 1.00 35.91 187 LYS A N 1
ATOM 1514 C CA . LYS A 1 187 ? -0.092 19.549 -38.900 1.00 35.91 187 LYS A CA 1
ATOM 1515 C C . LYS A 1 187 ? 0.123 20.336 -37.607 1.00 35.91 187 LYS A C 1
ATOM 1517 O O . LYS A 1 187 ? 0.178 21.553 -37.630 1.00 35.91 187 LYS A O 1
ATOM 1522 N N . GLN A 1 188 ? 0.280 19.601 -36.501 1.00 41.81 188 GLN A N 1
ATOM 1523 C CA . GLN A 1 188 ? 0.799 20.054 -35.200 1.00 41.81 188 GLN A CA 1
ATOM 1524 C C . GLN A 1 188 ? -0.142 20.880 -34.298 1.00 41.81 188 GLN A C 1
ATOM 1526 O O . GLN A 1 188 ? 0.098 22.046 -34.003 1.00 41.81 188 GLN A O 1
ATOM 1531 N N . LYS A 1 189 ? -1.162 20.232 -33.717 1.00 42.53 189 LYS A N 1
ATOM 1532 C CA . LYS A 1 189 ? -1.717 20.672 -32.423 1.00 42.53 189 LYS A CA 1
ATOM 1533 C C . LYS A 1 189 ? -0.968 19.964 -31.299 1.00 42.53 189 LYS A C 1
ATOM 1535 O O . LYS A 1 189 ? -1.353 18.876 -30.882 1.00 42.53 189 LYS A O 1
ATOM 1540 N N . TYR A 1 190 ? 0.111 20.571 -30.821 1.00 50.22 190 TYR A N 1
ATOM 1541 C CA . TYR A 1 190 ? 0.709 20.162 -29.555 1.00 50.22 190 TYR A CA 1
ATOM 1542 C C . TYR A 1 190 ? -0.233 20.567 -28.416 1.00 50.22 190 TYR A C 1
ATOM 1544 O O . TYR A 1 190 ? -0.564 21.742 -28.262 1.00 50.22 190 TYR A O 1
ATOM 1552 N N . ILE A 1 191 ? -0.695 19.591 -27.636 1.00 47.28 191 ILE A N 1
ATOM 1553 C CA . ILE A 1 191 ? -1.402 19.844 -26.379 1.00 47.28 191 ILE A CA 1
ATOM 1554 C C . ILE A 1 191 ? -0.351 19.794 -25.274 1.00 47.28 191 ILE A C 1
ATOM 1556 O O . ILE A 1 191 ? 0.219 18.739 -25.008 1.00 47.28 191 ILE A O 1
ATOM 1560 N N . PHE A 1 192 ? -0.098 20.936 -24.635 1.00 49.91 192 PHE A N 1
ATOM 1561 C CA . PHE A 1 192 ? 0.777 21.025 -23.471 1.00 49.91 192 PHE A CA 1
ATOM 1562 C C . PHE A 1 192 ? -0.079 21.097 -22.206 1.00 49.91 192 PHE A C 1
ATOM 1564 O O . PHE A 1 192 ? -0.869 22.023 -22.033 1.00 49.91 192 PHE A O 1
ATOM 1571 N N . SER A 1 193 ? 0.077 20.112 -21.324 1.00 45.94 193 SER A N 1
ATOM 1572 C CA . SER A 1 193 ? -0.505 20.100 -19.983 1.00 45.94 193 SER A CA 1
ATOM 1573 C C . SER A 1 193 ? 0.591 19.714 -19.001 1.00 45.94 193 SER A C 1
ATOM 1575 O O . SER A 1 193 ? 1.281 18.720 -19.213 1.00 45.94 193 SER A O 1
ATOM 1577 N N . TYR A 1 194 ? 0.771 20.509 -17.947 1.00 41.50 194 TYR A N 1
ATOM 1578 C CA . TYR A 1 194 ? 1.808 20.286 -16.934 1.00 41.50 194 TYR A CA 1
ATOM 1579 C C . TYR A 1 194 ? 1.325 19.423 -15.760 1.00 41.50 194 TYR A C 1
ATOM 1581 O O . TYR A 1 194 ? 2.073 19.210 -14.812 1.00 41.50 194 TYR A O 1
ATOM 1589 N N . GLY A 1 195 ? 0.090 18.913 -15.814 1.00 43.22 195 GLY A N 1
ATOM 1590 C CA . GLY A 1 195 ? -0.553 18.323 -14.642 1.00 43.22 195 GLY A CA 1
ATOM 1591 C C . GLY A 1 195 ? -0.772 19.361 -13.535 1.00 43.22 195 GLY A C 1
ATOM 1592 O O . GLY A 1 195 ? -0.404 20.528 -13.674 1.00 43.22 195 GLY A O 1
ATOM 1593 N N . ASN A 1 196 ? -1.399 18.950 -12.436 1.00 43.47 196 ASN A N 1
ATOM 1594 C CA . ASN A 1 196 ? -1.685 19.861 -11.326 1.00 43.47 196 ASN A CA 1
ATOM 1595 C C . ASN A 1 196 ? -0.497 20.040 -10.361 1.00 43.47 196 ASN A C 1
ATOM 1597 O O . ASN A 1 196 ? -0.482 21.013 -9.615 1.00 43.47 196 ASN A O 1
ATOM 1601 N N . ASP A 1 197 ? 0.510 19.160 -10.410 1.00 39.78 197 ASP A N 1
ATOM 1602 C CA . ASP A 1 197 ? 1.550 19.069 -9.371 1.00 39.78 197 ASP A CA 1
ATOM 1603 C C . ASP A 1 197 ? 2.896 19.726 -9.736 1.00 39.78 197 ASP A C 1
ATOM 1605 O O . ASP A 1 197 ? 3.837 19.704 -8.942 1.00 39.78 197 ASP A O 1
ATOM 1609 N N . LEU A 1 198 ? 3.033 20.333 -10.922 1.00 37.25 198 LEU A N 1
ATOM 1610 C CA . LEU A 1 198 ? 4.290 20.969 -11.333 1.00 37.25 198 LEU A CA 1
ATOM 1611 C C . LEU A 1 198 ? 4.329 22.460 -10.938 1.00 37.25 198 LEU A C 1
ATOM 1613 O O . LEU A 1 198 ? 3.713 23.312 -11.580 1.00 37.25 198 LEU A O 1
ATOM 1617 N N . PHE A 1 199 ? 5.131 22.811 -9.926 1.00 38.06 199 PHE A N 1
ATOM 1618 C CA . PHE A 1 199 ? 5.518 24.204 -9.651 1.00 38.06 199 PHE A CA 1
ATOM 1619 C C . PHE A 1 199 ? 6.559 24.668 -10.688 1.00 38.06 199 PHE A C 1
ATOM 1621 O O . PHE A 1 199 ? 7.762 24.450 -10.544 1.00 38.06 199 PHE A O 1
ATOM 1628 N N . VAL A 1 200 ? 6.104 25.298 -11.778 1.00 45.22 200 VAL A N 1
ATOM 1629 C CA . VAL A 1 200 ? 6.965 25.677 -12.917 1.00 45.22 200 VAL A CA 1
ATOM 1630 C C . VAL A 1 200 ? 7.259 27.180 -12.938 1.00 45.22 200 VAL A C 1
ATOM 1632 O O . VAL A 1 200 ? 6.680 27.927 -13.722 1.00 45.22 200 VAL A O 1
ATOM 1635 N N . GLY A 1 201 ? 8.181 27.643 -12.091 1.00 40.06 201 GLY A N 1
ATOM 1636 C CA . GLY A 1 201 ? 8.650 29.039 -12.123 1.00 40.06 201 GLY A CA 1
ATOM 1637 C C . GLY A 1 201 ? 9.662 29.301 -13.249 1.00 40.06 201 GLY A C 1
ATOM 1638 O O . GLY A 1 201 ? 9.411 30.067 -14.174 1.00 40.06 201 GLY A O 1
ATOM 1639 N N . LEU A 1 202 ? 10.813 28.619 -13.208 1.00 37.78 202 LEU A N 1
ATOM 1640 C CA . LEU A 1 202 ? 11.948 28.882 -14.111 1.00 37.78 202 LEU A CA 1
ATOM 1641 C C . LEU A 1 202 ? 11.950 28.029 -15.391 1.00 37.78 202 LEU A C 1
ATOM 1643 O O . LEU A 1 202 ? 12.409 28.487 -16.439 1.00 37.78 202 LEU A O 1
ATOM 1647 N N . GLN A 1 203 ? 11.407 26.808 -15.350 1.00 45.06 203 GLN A N 1
ATOM 1648 C CA . GLN A 1 203 ? 11.348 25.943 -16.538 1.00 45.06 203 GLN A CA 1
ATOM 1649 C C . GLN A 1 203 ? 10.336 26.438 -17.585 1.00 45.06 203 GLN A C 1
ATOM 1651 O O . GLN A 1 203 ? 10.553 26.249 -18.780 1.00 45.06 203 GLN A O 1
ATOM 1656 N N . LYS A 1 204 ? 9.292 27.164 -17.163 1.00 44.91 204 LYS A N 1
ATOM 1657 C CA . LYS A 1 204 ? 8.267 27.736 -18.048 1.00 44.91 204 LYS A CA 1
ATOM 1658 C C . LYS A 1 204 ? 8.872 28.783 -18.991 1.00 44.91 204 LYS A C 1
ATOM 1660 O O . LYS A 1 204 ? 8.564 28.796 -20.177 1.00 44.91 204 LYS A O 1
ATOM 1665 N N . TYR A 1 205 ? 9.804 29.595 -18.485 1.00 42.31 205 TYR A N 1
ATOM 1666 C CA . TYR A 1 205 ? 10.488 30.642 -19.254 1.00 42.31 205 TYR A CA 1
ATOM 1667 C C . TYR A 1 205 ? 11.471 30.092 -20.298 1.00 42.31 205 TYR A C 1
ATOM 1669 O O . TYR A 1 205 ? 11.519 30.591 -21.421 1.00 42.31 205 TYR A O 1
ATOM 1677 N N . LYS A 1 206 ? 12.242 29.047 -19.959 1.00 43.19 206 LYS A N 1
ATOM 1678 C CA . LYS A 1 206 ? 13.148 28.388 -20.920 1.00 43.19 206 LYS A CA 1
ATOM 1679 C C . LYS A 1 206 ? 12.382 27.611 -21.994 1.00 43.19 206 LYS A C 1
ATOM 1681 O O . LYS A 1 206 ? 12.783 27.634 -23.152 1.00 43.19 206 LYS A O 1
ATOM 1686 N N . PHE A 1 207 ? 11.266 26.982 -21.626 1.00 49.47 207 PHE A N 1
ATOM 1687 C CA . PHE A 1 207 ? 10.417 26.241 -22.557 1.00 49.47 207 PHE A CA 1
ATOM 1688 C C . PHE A 1 207 ? 9.739 27.157 -23.589 1.00 49.47 207 PHE A C 1
ATOM 1690 O O . PHE A 1 207 ? 9.797 26.879 -24.783 1.00 49.47 207 PHE A O 1
ATOM 1697 N N . LEU A 1 208 ? 9.187 28.298 -23.154 1.00 51.19 208 LEU A N 1
ATOM 1698 C CA . LEU A 1 208 ? 8.587 29.285 -24.061 1.00 51.19 208 LEU A CA 1
ATOM 1699 C C . LEU A 1 208 ? 9.605 29.869 -25.055 1.00 51.19 208 LEU A C 1
ATOM 1701 O O . LEU A 1 208 ? 9.263 30.059 -26.217 1.00 51.19 208 LEU A O 1
ATOM 1705 N N . ARG A 1 209 ? 10.866 30.079 -24.643 1.00 45.59 209 ARG A N 1
ATOM 1706 C CA . ARG A 1 209 ? 11.940 30.525 -25.553 1.00 45.59 209 ARG A CA 1
ATOM 1707 C C . ARG A 1 209 ? 12.347 29.475 -26.592 1.00 45.59 209 ARG A C 1
ATOM 1709 O O . ARG A 1 209 ? 12.711 29.849 -27.700 1.00 45.59 209 ARG A O 1
ATOM 1716 N N . GLY A 1 210 ? 12.301 28.184 -26.256 1.00 44.88 210 GLY A N 1
ATOM 1717 C CA . GLY A 1 210 ? 12.670 27.108 -27.185 1.00 44.88 210 GLY A CA 1
ATOM 1718 C C . GLY A 1 210 ? 11.681 26.933 -28.342 1.00 44.88 210 GLY A C 1
ATOM 1719 O O . GLY A 1 210 ? 12.082 26.567 -29.440 1.00 44.88 210 GLY A O 1
ATOM 1720 N N . VAL A 1 211 ? 10.402 27.249 -28.120 1.00 52.03 211 VAL A N 1
ATOM 1721 C CA . VAL A 1 211 ? 9.359 27.174 -29.158 1.00 52.03 211 VAL A CA 1
ATOM 1722 C C . VAL A 1 211 ? 9.409 28.382 -30.103 1.00 52.03 211 VAL A C 1
ATOM 1724 O O . VAL A 1 211 ? 9.060 28.258 -31.271 1.00 52.03 211 VAL A O 1
ATOM 1727 N N . THR A 1 212 ? 9.894 29.540 -29.643 1.00 45.66 212 THR A N 1
ATOM 1728 C CA . THR A 1 212 ? 9.981 30.762 -30.464 1.00 45.66 212 THR A CA 1
ATOM 1729 C C . THR A 1 212 ? 11.212 30.835 -31.376 1.00 45.66 212 THR A C 1
ATOM 1731 O O . THR A 1 212 ? 11.261 31.719 -32.218 1.00 45.66 212 THR A O 1
ATOM 1734 N N . TYR A 1 213 ? 12.206 29.950 -31.226 1.00 38.78 213 TYR A N 1
ATOM 1735 C CA . TYR A 1 213 ? 13.506 30.065 -31.916 1.00 38.78 213 TYR A CA 1
ATOM 1736 C C . TYR A 1 213 ? 13.651 29.253 -33.218 1.00 38.78 213 TYR A C 1
ATOM 1738 O O . TYR A 1 213 ? 14.732 29.236 -33.792 1.00 38.78 213 TYR A O 1
ATOM 1746 N N . ASN A 1 214 ? 12.590 28.605 -33.709 1.00 40.88 214 ASN A N 1
ATOM 1747 C CA . ASN A 1 214 ? 12.637 27.771 -34.924 1.00 40.88 214 ASN A CA 1
ATOM 1748 C C . ASN A 1 214 ? 11.835 28.355 -36.101 1.00 40.88 214 ASN A C 1
ATOM 1750 O O . ASN A 1 214 ? 11.194 27.610 -36.838 1.00 40.88 214 ASN A O 1
ATOM 1754 N N . HIS A 1 215 ? 11.851 29.680 -36.274 1.00 39.97 215 HIS A N 1
ATOM 1755 C CA . HIS A 1 215 ? 11.187 30.327 -37.413 1.00 39.97 215 HIS A CA 1
ATOM 1756 C C . HIS A 1 215 ? 12.080 31.165 -38.338 1.00 39.97 215 HIS A C 1
ATOM 1758 O O . HIS A 1 215 ? 1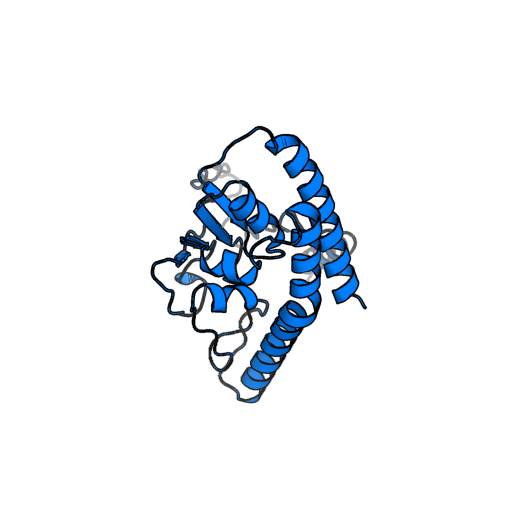1.549 31.693 -39.305 1.00 39.97 215 HIS A O 1
ATOM 1764 N N . ASP A 1 216 ? 13.401 31.183 -38.137 1.00 38.28 216 ASP A N 1
ATOM 1765 C CA . ASP A 1 216 ? 14.338 31.848 -39.055 1.00 38.28 216 ASP A CA 1
ATOM 1766 C C . ASP A 1 216 ? 15.450 30.885 -39.511 1.00 38.28 216 ASP A C 1
ATOM 1768 O O . ASP A 1 216 ? 16.562 30.924 -38.986 1.00 38.28 216 ASP A O 1
ATOM 1772 N N . LEU A 1 217 ? 15.128 30.004 -40.466 1.00 36.34 217 LEU A N 1
ATOM 1773 C CA . LEU A 1 217 ? 16.043 29.394 -41.448 1.00 36.34 217 LEU A CA 1
ATOM 1774 C C . LEU A 1 217 ? 15.252 29.029 -42.711 1.00 36.34 217 LEU A C 1
ATOM 1776 O O . LEU A 1 217 ? 14.198 28.366 -42.568 1.00 36.34 217 LEU A O 1
#

pLDDT: mean 78.24, std 19.02, range [30.89, 95.56]

Radius of gyration: 22.43 Å; Cα contacts (8 Å, |Δi|>4): 211; chains: 1; bounding box: 44×44×66 Å

Secondary structure (DSSP, 8-state):
-HHHHHHHHHHHHHHHHHHHHHHHHTT---SEEEEESSS--GGGHHHHHHT-EEEEEESSSPPHHHHGGGT----TTTSPPTTSS----SSHHHHHHHHHHHHHHHHHIIIIIHHHHHHHHHHHH-TTPPPHHHHHHTEEEEEES--GGGS------TTEEE-TTTTPPPPPPPP---TTSTTSSSS--------SS---SHHHHHHHHHHHTSS--

Organism: NCBI:txid38151

Mean predicted aligned error: 11.37 Å